Protein AF-A0A942J9M0-F1 (afdb_monomer_lite)

Radius of gyration: 19.73 Å; chains: 1; bounding box: 50×50×74 Å

Structure (mmCIF, N/CA/C/O backbone):
data_AF-A0A942J9M0-F1
#
_entry.id   AF-A0A942J9M0-F1
#
loop_
_atom_site.group_PDB
_atom_site.id
_atom_site.type_symbol
_atom_site.label_atom_id
_atom_site.label_alt_id
_atom_site.label_comp_id
_atom_site.label_asym_id
_atom_site.label_entity_id
_atom_site.label_seq_id
_atom_site.pdbx_PDB_ins_code
_atom_site.Cartn_x
_atom_site.Cartn_y
_atom_site.Cartn_z
_atom_site.occupancy
_atom_site.B_iso_or_equiv
_atom_site.auth_seq_id
_atom_site.auth_comp_id
_atom_site.auth_asym_id
_atom_site.auth_atom_id
_atom_site.pdbx_PDB_model_num
ATOM 1 N N . MET A 1 1 ? -12.137 22.544 -4.713 1.00 29.42 1 MET A N 1
ATOM 2 C CA . MET A 1 1 ? -11.551 23.165 -3.508 1.00 29.42 1 MET A CA 1
ATOM 3 C C . MET A 1 1 ? -11.620 22.136 -2.385 1.00 29.42 1 MET A C 1
ATOM 5 O O . MET A 1 1 ? -12.640 22.037 -1.723 1.00 29.42 1 MET A O 1
ATOM 9 N N . LEU A 1 2 ? -10.607 21.273 -2.260 1.00 33.50 2 LEU A N 1
ATOM 10 C CA . LEU A 1 2 ? -10.516 20.324 -1.146 1.00 33.50 2 LEU A CA 1
ATOM 11 C C . LEU A 1 2 ? -9.741 21.031 -0.042 1.00 33.50 2 LEU A C 1
ATOM 13 O O . LEU A 1 2 ? -8.543 21.264 -0.169 1.00 33.50 2 LEU A O 1
ATOM 17 N N . ILE A 1 3 ? -10.466 21.453 0.987 1.00 35.03 3 ILE A N 1
ATOM 18 C CA . ILE A 1 3 ? -9.890 21.997 2.211 1.00 35.03 3 ILE A CA 1
ATOM 19 C C . ILE A 1 3 ? -8.981 20.901 2.770 1.00 35.03 3 ILE A C 1
ATOM 21 O O . ILE A 1 3 ? -9.449 19.790 3.034 1.00 35.03 3 ILE A O 1
ATOM 25 N N . ALA A 1 4 ? -7.689 21.203 2.914 1.00 39.34 4 ALA A N 1
ATOM 26 C CA . ALA A 1 4 ? -6.790 20.434 3.756 1.00 39.34 4 ALA A CA 1
ATOM 27 C C . ALA A 1 4 ? -7.359 20.522 5.174 1.00 39.34 4 ALA A C 1
ATOM 29 O O . ALA A 1 4 ? -7.104 21.472 5.906 1.00 39.34 4 ALA A O 1
ATOM 30 N N . MET A 1 5 ? -8.259 19.599 5.510 1.00 44.25 5 MET A N 1
ATOM 31 C CA . MET A 1 5 ? -8.747 19.486 6.868 1.00 44.25 5 MET A CA 1
ATOM 32 C C . MET A 1 5 ? -7.543 19.078 7.692 1.00 44.25 5 MET A C 1
ATOM 34 O O . MET A 1 5 ? -6.987 17.997 7.489 1.00 44.25 5 MET A O 1
ATOM 38 N N . ASP A 1 6 ? -7.136 19.983 8.570 1.00 47.12 6 ASP A N 1
ATOM 39 C CA . ASP A 1 6 ?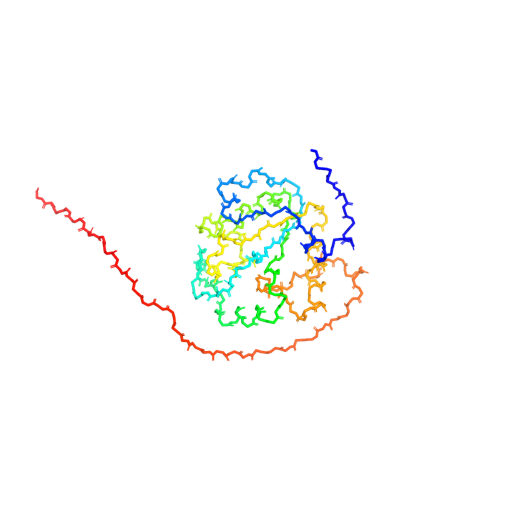 -6.159 19.763 9.619 1.00 47.12 6 ASP A CA 1
ATOM 40 C C . ASP A 1 6 ? -6.762 18.723 10.576 1.00 47.12 6 ASP A C 1
ATOM 42 O O . ASP A 1 6 ? -7.380 19.037 11.591 1.00 47.12 6 ASP A O 1
ATOM 46 N N . ARG A 1 7 ? -6.772 17.456 10.144 1.00 54.91 7 ARG A N 1
ATOM 47 C CA . ARG A 1 7 ? -7.342 16.363 10.925 1.00 54.91 7 ARG A CA 1
ATOM 48 C C . ARG A 1 7 ? -6.372 16.088 12.055 1.00 54.91 7 ARG A C 1
ATOM 50 O O . ARG A 1 7 ? -5.223 15.719 11.806 1.00 54.91 7 ARG A O 1
ATOM 57 N N . ASP A 1 8 ? -6.870 16.238 13.274 1.00 58.66 8 ASP A N 1
ATOM 58 C CA . ASP A 1 8 ? -6.203 15.780 14.484 1.00 58.66 8 ASP A CA 1
ATOM 59 C C . ASP A 1 8 ? -5.691 14.334 14.276 1.00 58.66 8 ASP A C 1
ATOM 61 O O . ASP A 1 8 ? -6.467 13.467 13.847 1.00 58.66 8 ASP A O 1
ATOM 65 N N . PRO A 1 9 ? -4.399 14.051 14.540 1.00 58.03 9 PRO A N 1
ATOM 66 C CA . PRO A 1 9 ? -3.816 12.714 14.430 1.00 58.03 9 PRO A CA 1
ATOM 67 C C . PRO A 1 9 ? -4.599 11.609 15.146 1.00 58.03 9 PRO A C 1
ATOM 69 O O . PRO A 1 9 ? -4.501 10.446 14.748 1.00 58.03 9 PRO A O 1
ATOM 72 N N . GLY A 1 10 ? -5.352 11.957 16.196 1.00 58.59 10 GLY A N 1
ATOM 73 C CA . GLY A 1 10 ? -6.207 11.033 16.942 1.00 58.59 10 GLY A CA 1
ATOM 74 C C . GLY A 1 10 ? -7.527 10.668 16.249 1.00 58.59 10 GLY A C 1
ATOM 75 O O . GLY A 1 10 ? -8.188 9.727 16.677 1.00 58.59 10 GLY A O 1
ATOM 76 N N . GLN A 1 11 ? -7.924 11.373 15.183 1.00 70.00 11 GLN A N 1
ATOM 77 C CA . GLN A 1 11 ? -9.229 11.187 14.529 1.00 70.00 11 GLN A CA 1
ATOM 78 C C . GLN A 1 11 ? -9.192 10.314 13.269 1.00 70.00 11 GLN A C 1
ATOM 80 O O . GLN A 1 11 ? -10.244 9.889 12.788 1.00 70.00 11 GLN A O 1
ATOM 85 N N . VAL A 1 12 ? -8.010 10.043 12.703 1.00 81.25 12 VAL A N 1
ATOM 86 C CA . VAL A 1 12 ? -7.884 9.155 11.539 1.00 81.25 12 VAL A CA 1
ATOM 87 C C . VAL A 1 12 ? -7.698 7.718 12.019 1.00 81.25 12 VAL A C 1
ATOM 89 O O . VAL A 1 12 ? -6.670 7.373 12.591 1.00 81.25 12 VAL A O 1
ATOM 92 N N . THR A 1 13 ? -8.696 6.887 11.742 1.00 89.88 13 THR A N 1
ATOM 93 C CA . THR A 1 13 ? -8.799 5.485 12.171 1.00 89.88 13 THR A CA 1
ATOM 94 C C . THR A 1 13 ? -8.942 4.549 10.972 1.00 89.88 13 THR A C 1
ATOM 96 O O . THR A 1 13 ? -9.199 4.993 9.844 1.00 89.88 13 THR A O 1
ATOM 99 N N . LEU A 1 14 ? -8.870 3.233 11.191 1.00 90.94 14 LEU A N 1
ATOM 100 C CA . LEU A 1 14 ? -9.151 2.255 10.131 1.00 90.94 14 LEU A CA 1
ATOM 101 C C . LEU A 1 14 ? -10.571 2.395 9.572 1.00 90.94 14 LEU A C 1
ATOM 103 O O . LEU A 1 14 ? -10.793 2.148 8.388 1.00 90.94 14 LEU A O 1
ATOM 107 N N . CYS A 1 15 ? -11.538 2.846 10.379 1.00 88.19 15 CYS A N 1
ATOM 108 C CA . CYS A 1 15 ? -12.895 3.133 9.909 1.00 88.19 15 CYS A CA 1
ATOM 109 C C . CYS A 1 15 ? -12.915 4.176 8.785 1.00 88.19 15 CYS A C 1
ATOM 111 O O . CYS A 1 15 ? -13.745 4.071 7.882 1.00 88.19 15 CYS A O 1
ATOM 113 N N . ASN A 1 16 ? -12.000 5.151 8.796 1.00 90.69 16 ASN A N 1
ATOM 114 C CA . ASN A 1 16 ? -11.875 6.113 7.701 1.00 90.69 16 ASN A CA 1
ATOM 115 C C . ASN A 1 16 ? -11.384 5.450 6.408 1.00 90.69 16 ASN A C 1
ATOM 117 O O . ASN A 1 16 ? -11.830 5.848 5.337 1.00 90.69 16 ASN A O 1
ATOM 121 N N . ILE A 1 17 ? -10.513 4.438 6.500 1.00 89.56 17 ILE A N 1
ATOM 122 C CA . ILE A 1 17 ? -10.045 3.660 5.341 1.00 89.56 17 ILE A CA 1
ATOM 123 C C . ILE A 1 17 ? -11.193 2.819 4.774 1.00 89.56 17 ILE A C 1
ATOM 125 O O . ILE A 1 17 ? -11.462 2.873 3.579 1.00 89.56 17 ILE A O 1
ATOM 129 N N . TYR A 1 18 ? -11.921 2.087 5.624 1.00 88.06 18 TYR A N 1
ATOM 130 C CA . TYR A 1 18 ? -13.029 1.233 5.175 1.00 88.06 18 TYR A CA 1
ATOM 131 C C . TYR A 1 18 ? -14.215 2.006 4.584 1.00 88.06 18 TYR A C 1
ATOM 133 O O . TYR A 1 18 ? -14.964 1.443 3.791 1.00 88.06 18 TYR A O 1
ATOM 141 N N . LYS A 1 19 ? -14.399 3.273 4.976 1.00 88.25 19 LYS A N 1
ATOM 142 C CA . LYS A 1 19 ? -15.428 4.177 4.435 1.00 88.25 19 LYS A CA 1
ATOM 143 C C . LYS A 1 19 ? -14.907 5.084 3.318 1.00 88.25 19 LYS A C 1
ATOM 145 O O . LYS A 1 19 ? -15.625 5.979 2.889 1.00 88.25 19 LYS A O 1
ATOM 150 N N . HIS A 1 20 ? -13.655 4.926 2.892 1.00 89.06 20 HIS A N 1
ATOM 151 C CA . HIS A 1 20 ? -13.103 5.758 1.834 1.00 89.06 20 HIS A CA 1
ATOM 152 C C . HIS A 1 20 ? -13.817 5.476 0.506 1.00 89.06 20 HIS A C 1
ATOM 154 O O . HIS A 1 20 ? -14.108 4.326 0.181 1.00 89.06 20 HIS A O 1
ATOM 160 N N . GLU A 1 21 ? -14.097 6.530 -0.258 1.00 86.19 21 GLU A N 1
ATOM 161 C CA . GLU A 1 21 ? -14.906 6.439 -1.483 1.00 86.19 21 GLU A CA 1
ATOM 162 C C . GLU A 1 21 ? -14.080 6.667 -2.756 1.00 86.19 21 GLU A C 1
ATOM 164 O O . GLU A 1 21 ? -14.456 6.207 -3.832 1.00 86.19 21 GLU A O 1
ATOM 169 N N . GLN A 1 22 ? -12.940 7.358 -2.650 1.00 90.62 22 GLN A N 1
ATOM 170 C CA . GLN A 1 22 ? -12.143 7.779 -3.803 1.00 90.62 22 GLN A CA 1
ATOM 171 C C . GLN A 1 22 ? -10.975 6.828 -4.048 1.00 90.62 22 GLN A C 1
ATOM 173 O O . GLN A 1 22 ? -9.863 7.025 -3.570 1.00 90.62 22 GLN A O 1
ATOM 178 N N . TRP A 1 23 ? -11.232 5.796 -4.839 1.00 95.88 23 TRP A N 1
ATOM 179 C CA . TRP A 1 23 ? -10.236 4.788 -5.178 1.00 95.88 23 TRP A CA 1
ATOM 180 C C . TRP A 1 23 ? -9.706 4.981 -6.592 1.00 95.88 23 TRP A C 1
ATOM 182 O O . TRP A 1 23 ? -10.449 5.305 -7.515 1.00 95.88 23 TRP A O 1
ATOM 192 N N . SER A 1 24 ? -8.415 4.735 -6.785 1.00 97.62 24 SER A N 1
ATOM 193 C CA . SER A 1 24 ? -7.813 4.604 -8.114 1.00 97.62 24 SER A CA 1
ATOM 194 C C . SER A 1 24 ? -7.050 3.294 -8.200 1.00 97.62 24 SER A C 1
ATOM 196 O O . SER A 1 24 ? -6.377 2.908 -7.247 1.00 97.62 24 SER A O 1
ATOM 198 N N . THR A 1 25 ? -7.125 2.606 -9.336 1.00 98.12 25 THR A N 1
ATOM 199 C CA . THR A 1 25 ? -6.264 1.443 -9.560 1.00 98.12 25 THR A CA 1
ATOM 200 C C . THR A 1 25 ? -4.810 1.884 -9.720 1.00 98.12 25 THR A C 1
ATOM 202 O O . THR A 1 25 ? -4.531 3.007 -10.156 1.00 98.12 25 THR A O 1
ATOM 205 N N . VAL A 1 26 ? -3.867 0.991 -9.414 1.00 97.50 26 VAL A N 1
ATOM 206 C CA . VAL A 1 26 ? -2.433 1.230 -9.664 1.00 97.50 26 VAL A CA 1
ATOM 207 C C . VAL A 1 26 ? -2.193 1.611 -11.131 1.00 97.50 26 VAL A C 1
ATOM 209 O O . VAL A 1 26 ? -1.501 2.594 -11.395 1.00 97.50 26 VAL A O 1
ATOM 212 N N . VAL A 1 27 ? -2.815 0.901 -12.081 1.00 97.62 27 VAL A N 1
ATOM 213 C CA . VAL A 1 27 ? -2.695 1.208 -13.518 1.00 97.62 27 VAL A CA 1
ATOM 214 C C . VAL A 1 27 ? -3.258 2.587 -13.887 1.00 97.62 27 VAL A C 1
ATOM 216 O O . VAL A 1 27 ? -2.639 3.306 -14.669 1.00 97.62 27 VAL A O 1
ATOM 219 N N . ALA A 1 28 ? -4.383 3.012 -13.299 1.00 98.06 28 ALA A N 1
ATOM 220 C CA . ALA A 1 28 ? -4.941 4.341 -13.559 1.00 98.06 28 ALA A CA 1
ATOM 221 C C . ALA A 1 28 ? -4.024 5.458 -13.033 1.00 98.06 28 ALA A C 1
ATOM 223 O O . ALA A 1 28 ? -3.803 6.464 -13.714 1.00 98.06 28 ALA A O 1
ATOM 224 N N . LEU A 1 29 ? -3.444 5.276 -11.842 1.00 97.81 29 LEU A N 1
ATOM 225 C CA . LEU A 1 29 ? -2.480 6.223 -11.279 1.00 97.81 29 LEU A CA 1
ATOM 226 C C . LEU A 1 29 ? -1.180 6.279 -12.083 1.00 97.81 29 LEU A C 1
ATOM 228 O O . LEU A 1 29 ? -0.638 7.369 -12.261 1.00 97.81 29 LEU A O 1
ATOM 232 N N . TYR A 1 30 ? -0.700 5.140 -12.585 1.00 96.81 30 TYR A N 1
ATOM 233 C CA . TYR A 1 30 ? 0.473 5.083 -13.453 1.00 96.81 30 TYR A CA 1
ATOM 234 C C . TYR A 1 30 ? 0.225 5.829 -14.774 1.00 96.81 30 TYR A C 1
ATOM 236 O O . TYR A 1 30 ? 0.950 6.770 -15.085 1.00 96.81 30 TYR A O 1
ATOM 244 N N . ASN A 1 31 ? -0.860 5.508 -15.489 1.00 97.56 31 ASN A N 1
ATOM 245 C CA . ASN A 1 31 ? -1.186 6.127 -16.782 1.00 97.56 31 ASN A CA 1
ATOM 246 C C . ASN A 1 31 ? -1.422 7.643 -16.687 1.00 97.56 31 ASN A C 1
ATOM 248 O O . ASN A 1 31 ? -1.132 8.381 -17.625 1.00 97.56 31 ASN A O 1
ATOM 252 N N . SER A 1 32 ? -1.947 8.118 -15.556 1.00 97.44 32 SER A N 1
ATOM 253 C CA . SER A 1 32 ? -2.186 9.546 -15.314 1.00 97.44 32 SER A CA 1
ATOM 254 C C . SER A 1 32 ? -0.981 10.282 -14.722 1.00 97.44 32 SER A C 1
ATOM 256 O O . SER A 1 32 ? -1.101 11.463 -14.400 1.00 97.44 32 SER A O 1
ATOM 258 N N . ASN A 1 33 ? 0.163 9.614 -14.517 1.00 95.75 33 ASN A N 1
ATOM 259 C CA . ASN A 1 33 ? 1.310 10.156 -13.779 1.00 95.75 33 ASN A CA 1
ATOM 260 C C . ASN A 1 33 ? 0.917 10.758 -12.414 1.00 95.75 33 ASN A C 1
ATOM 262 O O . ASN A 1 33 ? 1.473 11.765 -11.972 1.00 95.75 33 ASN A O 1
ATOM 266 N N . CYS A 1 34 ? -0.074 10.158 -11.750 1.00 96.56 34 CYS A N 1
ATOM 267 C CA . CYS A 1 34 ? -0.650 10.643 -10.498 1.00 96.56 34 CYS A CA 1
ATOM 268 C C . CYS A 1 34 ? -1.127 12.113 -10.549 1.00 96.56 34 CYS A C 1
ATOM 270 O O . CYS A 1 34 ? -1.131 12.783 -9.516 1.00 96.56 34 CYS A O 1
ATOM 272 N N . ALA A 1 35 ? -1.534 12.635 -11.714 1.00 96.31 35 ALA A N 1
ATOM 273 C CA . ALA A 1 35 ? -1.848 14.058 -11.899 1.00 96.31 35 ALA A CA 1
ATOM 274 C C . ALA A 1 35 ? -2.920 14.593 -10.928 1.00 96.31 35 ALA A C 1
ATOM 276 O O . ALA A 1 35 ? -2.820 15.726 -10.457 1.00 96.31 35 ALA A O 1
ATOM 277 N N . HIS A 1 36 ? -3.911 13.765 -10.586 1.00 94.19 36 HIS A N 1
ATOM 278 C CA . HIS A 1 36 ? -5.000 14.124 -9.669 1.00 94.19 36 HIS A CA 1
ATOM 279 C C . HIS A 1 36 ? -4.658 13.928 -8.186 1.00 94.19 36 HIS A C 1
ATOM 281 O O . HIS A 1 36 ? -5.386 14.410 -7.321 1.00 94.19 36 HIS A O 1
ATOM 287 N N . VAL A 1 37 ? -3.545 13.254 -7.879 1.00 96.50 37 VAL A N 1
ATOM 288 C CA . VAL A 1 37 ? -3.075 13.108 -6.500 1.00 96.50 37 VAL A CA 1
ATOM 289 C C . VAL A 1 37 ? -2.566 14.468 -6.027 1.00 96.50 37 VAL A C 1
ATOM 291 O O . VAL A 1 37 ? -1.824 15.137 -6.763 1.00 96.50 37 VAL A O 1
ATOM 294 N N . PRO A 1 38 ? -2.933 14.908 -4.818 1.00 95.31 38 PRO A N 1
ATOM 295 C CA . PRO A 1 38 ? -2.558 16.227 -4.366 1.00 95.31 38 PRO A CA 1
ATOM 296 C C . PRO A 1 38 ? -1.111 16.259 -3.841 1.00 95.31 38 PRO A C 1
ATOM 298 O O . PRO A 1 38 ? -0.434 15.231 -3.719 1.00 95.31 38 PRO A O 1
ATOM 301 N N . VAL A 1 39 ? -0.599 17.463 -3.588 1.00 95.81 39 VAL A N 1
ATOM 302 C CA . VAL A 1 39 ? 0.808 17.701 -3.210 1.00 95.81 39 VAL A CA 1
ATOM 303 C C . VAL A 1 39 ? 0.974 17.982 -1.714 1.00 95.81 39 VAL A C 1
ATOM 305 O O . VAL A 1 39 ? 2.026 18.445 -1.277 1.00 95.81 39 VAL A O 1
ATOM 308 N N . GLU A 1 40 ? -0.026 17.689 -0.888 1.00 94.81 40 GLU A N 1
ATOM 309 C CA . GLU A 1 40 ? 0.129 17.760 0.566 1.00 94.81 40 GLU A CA 1
ATOM 310 C C . GLU A 1 40 ? 0.843 16.519 1.118 1.00 94.81 40 GLU A C 1
ATOM 312 O O . GLU A 1 40 ? 1.079 15.518 0.425 1.00 94.81 40 GLU A O 1
ATOM 317 N N . LYS A 1 41 ? 1.206 16.593 2.398 1.00 95.81 41 LYS A N 1
ATOM 318 C CA . LYS A 1 41 ? 1.534 15.401 3.176 1.00 95.81 41 LYS A CA 1
ATOM 319 C C . LYS A 1 41 ? 0.275 14.571 3.397 1.00 95.81 41 LYS A C 1
ATOM 321 O O . LYS A 1 41 ? -0.847 15.074 3.331 1.00 95.81 41 LYS A O 1
ATOM 326 N N . GLY A 1 42 ? 0.459 13.293 3.684 1.00 95.12 42 GLY A N 1
ATOM 327 C CA . GLY A 1 42 ? -0.673 12.437 3.991 1.00 95.12 42 GLY A CA 1
ATOM 328 C C . GLY A 1 42 ? -0.314 10.982 4.184 1.00 95.12 42 GLY A C 1
ATOM 329 O O . GLY A 1 42 ? 0.850 10.580 4.113 1.00 95.12 42 GLY A O 1
ATOM 330 N N . VAL A 1 43 ? -1.349 10.188 4.406 1.00 96.00 43 VAL A N 1
ATOM 331 C CA . VAL A 1 43 ? -1.274 8.730 4.406 1.00 96.00 43 VAL A CA 1
ATOM 332 C C . VAL A 1 43 ? -1.949 8.181 3.163 1.00 96.00 43 VAL A C 1
ATOM 334 O O . VAL A 1 43 ? -2.866 8.786 2.612 1.00 96.00 43 VAL A O 1
ATOM 337 N N . TYR A 1 44 ? -1.484 7.028 2.715 1.00 96.75 44 TYR A N 1
ATOM 338 C CA . TYR A 1 44 ? -2.084 6.286 1.620 1.00 96.75 44 TYR A CA 1
ATOM 339 C C . TYR A 1 44 ? -2.154 4.816 1.985 1.00 96.75 44 TYR A C 1
ATOM 341 O O . TYR A 1 44 ? -1.403 4.326 2.831 1.00 96.75 44 TYR A O 1
ATOM 349 N N . PHE A 1 45 ? -3.065 4.110 1.342 1.00 97.44 45 PHE A N 1
ATOM 350 C CA . PHE A 1 45 ? -3.325 2.712 1.627 1.00 97.44 45 PHE A CA 1
ATOM 351 C C . PHE A 1 45 ? -3.644 1.971 0.340 1.00 97.44 45 PHE A C 1
ATOM 353 O O . PHE A 1 45 ? -4.209 2.536 -0.597 1.00 97.44 45 PHE A O 1
ATOM 360 N N . VAL A 1 46 ? -3.246 0.704 0.309 1.00 98.19 46 VAL A N 1
ATOM 361 C CA . VAL A 1 46 ? -3.500 -0.213 -0.800 1.00 98.19 46 VAL A CA 1
ATOM 362 C C . VAL A 1 46 ? -4.452 -1.285 -0.308 1.00 98.19 46 VAL A C 1
ATOM 364 O O . VAL A 1 46 ? -4.191 -1.903 0.728 1.00 98.19 46 VAL A O 1
ATOM 367 N N . VAL A 1 47 ? -5.548 -1.496 -1.030 1.00 98.25 47 VAL A N 1
ATOM 368 C CA . VAL A 1 47 ? -6.596 -2.447 -0.650 1.00 98.25 47 VAL A CA 1
ATOM 369 C C . VAL A 1 47 ? -6.942 -3.399 -1.788 1.00 98.25 47 VAL A C 1
ATOM 371 O O . VAL A 1 47 ? -6.697 -3.121 -2.967 1.00 98.25 47 VAL A O 1
ATOM 374 N N . VAL A 1 48 ? -7.526 -4.531 -1.408 1.00 97.81 48 VAL A N 1
ATOM 375 C CA . VAL A 1 48 ? -8.056 -5.537 -2.328 1.00 97.81 48 VAL A CA 1
ATOM 376 C C . VAL A 1 48 ? -9.357 -5.014 -2.963 1.00 97.81 48 VAL A C 1
ATOM 378 O O . VAL A 1 48 ? -10.274 -4.644 -2.223 1.00 97.81 48 VAL A O 1
ATOM 381 N N . PRO A 1 49 ? -9.467 -4.957 -4.306 1.00 96.50 49 PRO A N 1
ATOM 382 C CA . PRO A 1 49 ? -10.731 -4.672 -4.980 1.00 96.50 49 PRO A CA 1
ATOM 383 C C . PRO A 1 49 ? -11.806 -5.712 -4.642 1.00 96.50 49 PRO A C 1
ATOM 385 O O . PRO A 1 49 ? -11.505 -6.849 -4.278 1.00 96.50 49 PRO A O 1
ATOM 388 N N . LYS A 1 50 ? -13.081 -5.353 -4.813 1.00 92.94 50 LYS A N 1
ATOM 389 C CA . LYS A 1 50 ? -14.167 -6.332 -4.699 1.00 92.94 50 LYS A CA 1
ATOM 390 C C . LYS A 1 50 ? -13.962 -7.457 -5.728 1.00 92.94 50 LYS A C 1
ATOM 392 O O . LYS A 1 50 ? -13.578 -7.178 -6.859 1.00 92.94 50 LYS A O 1
ATOM 397 N N . ASP A 1 51 ? -14.209 -8.700 -5.316 1.00 91.38 51 ASP A N 1
ATOM 398 C CA . ASP A 1 51 ? -14.106 -9.909 -6.150 1.00 91.38 51 ASP A CA 1
ATOM 399 C C . ASP A 1 51 ? -12.690 -10.191 -6.707 1.00 91.38 51 ASP A C 1
ATOM 401 O O . ASP A 1 51 ? -12.518 -11.004 -7.612 1.00 91.38 51 ASP A O 1
ATOM 405 N N . PHE A 1 52 ? -11.656 -9.554 -6.145 1.00 95.69 52 PHE A N 1
ATOM 406 C CA . PHE A 1 52 ? -10.260 -9.805 -6.497 1.00 95.69 52 PHE A CA 1
ATOM 407 C C . PHE A 1 52 ? -9.663 -10.922 -5.632 1.00 95.69 52 PHE A C 1
ATOM 409 O O . PHE A 1 52 ? -9.623 -10.823 -4.403 1.00 95.69 52 PHE A O 1
ATOM 416 N N . GLU A 1 53 ? -9.138 -11.966 -6.272 1.00 95.69 53 GLU A N 1
ATOM 417 C CA . GLU A 1 53 ? -8.437 -13.049 -5.586 1.00 95.69 53 GLU A CA 1
ATOM 418 C C . GLU A 1 53 ? -6.949 -12.713 -5.408 1.00 95.69 53 GLU A C 1
ATOM 420 O O . GLU A 1 53 ? -6.201 -12.555 -6.375 1.00 95.69 53 GLU A O 1
ATOM 425 N N . VAL A 1 54 ? -6.499 -12.617 -4.155 1.00 97.75 54 VAL A N 1
ATOM 426 C CA . VAL A 1 54 ? -5.086 -12.372 -3.842 1.00 97.75 54 VAL A CA 1
ATOM 427 C C . VAL A 1 54 ? -4.311 -13.685 -3.891 1.00 97.75 54 VAL A C 1
ATOM 429 O O . VAL A 1 54 ? -4.466 -14.546 -3.026 1.00 97.75 54 VAL A O 1
ATOM 432 N N . GLN A 1 55 ? -3.418 -13.794 -4.872 1.00 97.12 55 GLN A N 1
ATOM 433 C CA . GLN A 1 55 ? -2.461 -14.890 -5.010 1.00 97.12 55 GLN A CA 1
ATOM 434 C C . GLN A 1 55 ? -1.038 -14.328 -5.033 1.00 97.12 55 GLN A C 1
ATOM 436 O O . GLN A 1 55 ? -0.771 -13.353 -5.736 1.00 97.12 55 GLN A O 1
ATOM 441 N N . PHE A 1 56 ? -0.127 -14.938 -4.272 1.00 97.00 56 PHE A N 1
ATOM 442 C CA . PHE A 1 56 ? 1.274 -14.520 -4.212 1.00 97.00 56 PHE A CA 1
ATOM 443 C C . PHE A 1 56 ? 2.152 -15.359 -5.141 1.00 97.00 56 PHE A C 1
ATOM 445 O O . PHE A 1 56 ? 1.994 -16.572 -5.251 1.00 97.00 56 PHE A O 1
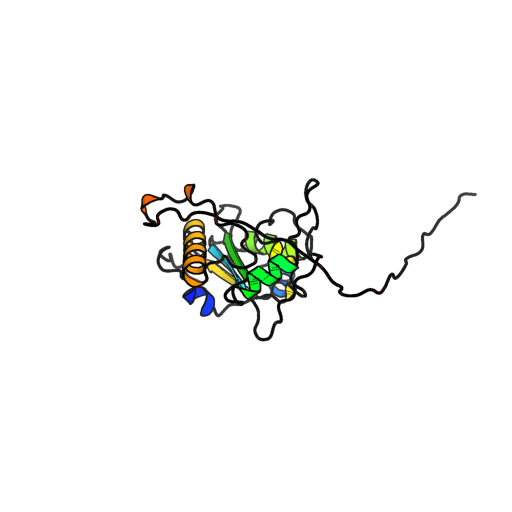ATOM 452 N N . SER A 1 57 ? 3.108 -14.697 -5.783 1.00 94.88 57 SER A N 1
ATOM 453 C CA . SER A 1 57 ? 4.060 -15.263 -6.729 1.00 94.88 57 SER A CA 1
ATOM 454 C C . SER A 1 57 ? 5.478 -15.247 -6.158 1.00 94.88 57 SER A C 1
ATOM 456 O O . SER A 1 57 ? 5.871 -14.348 -5.409 1.00 94.88 57 SER A O 1
ATOM 458 N N . ALA A 1 58 ? 6.285 -16.223 -6.580 1.00 92.00 58 ALA A N 1
ATOM 459 C CA . ALA A 1 58 ? 7.733 -16.230 -6.366 1.00 92.00 58 ALA A CA 1
ATOM 460 C C . ALA A 1 58 ? 8.472 -15.198 -7.242 1.00 92.00 58 ALA A C 1
ATOM 462 O O . ALA A 1 58 ? 9.689 -15.089 -7.165 1.00 92.00 58 ALA A O 1
ATOM 463 N N . LYS A 1 59 ? 7.746 -14.462 -8.092 1.00 90.38 59 LYS A N 1
ATOM 464 C CA . LYS A 1 59 ? 8.246 -13.351 -8.907 1.00 90.38 59 LYS A CA 1
ATOM 465 C C . LYS A 1 59 ? 7.596 -12.048 -8.471 1.00 90.38 59 LYS A C 1
ATOM 467 O O . LYS A 1 59 ? 6.528 -12.052 -7.861 1.00 90.38 59 LYS A O 1
ATOM 472 N N . THR A 1 60 ? 8.212 -10.936 -8.844 1.00 89.75 60 THR A N 1
ATOM 473 C CA . THR A 1 60 ? 7.666 -9.595 -8.628 1.00 89.75 60 THR A CA 1
ATOM 474 C C . THR A 1 60 ? 7.494 -8.869 -9.959 1.00 89.75 60 THR A C 1
ATOM 476 O O . THR A 1 60 ? 8.254 -9.099 -10.895 1.00 89.75 60 THR A O 1
ATOM 479 N N . ALA A 1 61 ? 6.487 -8.000 -10.056 1.00 82.94 61 ALA A N 1
ATOM 480 C CA . ALA A 1 61 ? 6.358 -7.064 -11.178 1.00 82.94 61 ALA A CA 1
ATOM 481 C C . ALA A 1 61 ? 7.392 -5.918 -11.117 1.00 82.94 61 ALA A C 1
ATOM 483 O O . ALA A 1 61 ? 7.593 -5.199 -12.092 1.00 82.94 61 ALA A O 1
ATOM 484 N N . ALA A 1 62 ? 8.039 -5.746 -9.962 1.00 84.50 62 ALA A N 1
ATOM 485 C CA . ALA A 1 62 ? 9.046 -4.727 -9.714 1.00 8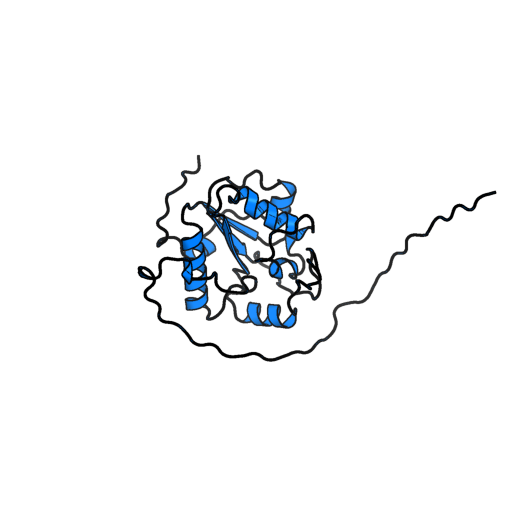4.50 62 ALA A CA 1
ATOM 486 C C . ALA A 1 62 ? 10.483 -5.261 -9.880 1.00 84.50 62 ALA A C 1
ATOM 488 O O . ALA A 1 62 ? 10.709 -6.324 -10.449 1.00 84.50 62 ALA A O 1
ATOM 489 N N . ILE A 1 63 ? 11.472 -4.532 -9.352 1.00 82.56 63 ILE A N 1
ATOM 490 C CA . ILE A 1 63 ? 12.864 -4.998 -9.300 1.00 82.56 63 ILE A CA 1
ATOM 491 C C . ILE A 1 63 ? 13.024 -6.196 -8.346 1.00 82.56 63 ILE A C 1
ATOM 493 O O . ILE A 1 63 ? 12.483 -6.196 -7.235 1.00 82.56 63 ILE A O 1
ATOM 497 N N . GLU A 1 64 ? 13.778 -7.209 -8.778 1.00 83.88 64 GLU A N 1
ATOM 498 C CA . GLU A 1 64 ? 14.026 -8.436 -8.001 1.00 83.88 64 GLU A CA 1
ATOM 499 C C . GLU A 1 64 ? 15.195 -8.290 -7.016 1.00 83.88 64 GLU A C 1
ATOM 501 O O . GLU A 1 64 ? 15.182 -8.877 -5.933 1.00 83.88 64 GLU A O 1
ATOM 506 N N . GLU A 1 65 ? 16.184 -7.470 -7.365 1.00 82.06 65 GLU A N 1
ATOM 507 C CA . GLU A 1 65 ? 17.421 -7.297 -6.611 1.00 82.06 65 GLU A CA 1
ATOM 508 C C . GLU A 1 65 ? 17.800 -5.815 -6.527 1.00 82.06 65 GLU A C 1
ATOM 510 O O . GLU A 1 65 ? 17.569 -5.037 -7.457 1.00 82.06 65 GLU A O 1
ATOM 515 N N . HIS A 1 66 ? 18.408 -5.420 -5.411 1.00 78.00 66 HIS A N 1
ATOM 516 C CA . HIS A 1 66 ? 19.073 -4.131 -5.285 1.00 78.00 66 HIS A CA 1
ATOM 517 C C . HIS A 1 66 ? 20.358 -4.283 -4.471 1.00 78.00 66 HIS A C 1
ATOM 519 O O . HIS A 1 66 ? 20.325 -4.753 -3.335 1.00 78.00 66 HIS A O 1
ATOM 525 N N . GLY A 1 67 ? 21.490 -3.883 -5.058 1.00 77.00 67 GLY A N 1
ATOM 526 C CA . GLY A 1 67 ? 22.790 -3.899 -4.386 1.00 77.00 67 GLY A CA 1
ATOM 527 C C . GLY A 1 67 ? 23.256 -5.288 -3.936 1.00 77.00 67 GLY A C 1
ATOM 528 O O . GLY A 1 67 ? 23.803 -5.394 -2.845 1.00 77.00 67 GLY A O 1
ATOM 529 N N . GLY A 1 68 ? 23.017 -6.350 -4.717 1.00 77.19 68 GLY A N 1
ATOM 530 C CA . GLY A 1 68 ? 23.421 -7.715 -4.350 1.00 77.19 68 GLY A CA 1
ATOM 531 C C . GLY A 1 68 ? 22.406 -8.472 -3.489 1.00 77.19 68 GLY A C 1
ATOM 532 O O . GLY A 1 68 ? 22.645 -9.625 -3.134 1.00 77.19 68 GLY A O 1
ATOM 533 N N . HIS A 1 69 ? 21.286 -7.843 -3.115 1.00 77.25 69 HIS A N 1
ATOM 534 C CA . HIS A 1 69 ? 20.299 -8.423 -2.208 1.00 77.25 69 HIS A CA 1
ATOM 535 C C . HIS A 1 69 ? 18.959 -8.671 -2.898 1.00 77.25 69 HIS A C 1
ATOM 537 O O . HIS A 1 69 ? 18.338 -7.740 -3.419 1.00 77.25 69 HIS A O 1
ATOM 543 N N . LEU A 1 70 ? 18.485 -9.920 -2.829 1.00 83.75 70 LEU A N 1
ATOM 544 C CA . LEU A 1 70 ? 17.135 -10.287 -3.250 1.00 83.75 70 LEU A CA 1
ATOM 545 C C . LEU A 1 70 ? 16.098 -9.557 -2.397 1.00 83.75 70 LEU A C 1
ATOM 547 O O . LEU A 1 70 ? 16.156 -9.543 -1.166 1.00 83.75 70 LEU A O 1
ATOM 551 N N . LEU A 1 71 ? 15.124 -8.964 -3.075 1.00 85.06 71 LEU A N 1
ATOM 552 C CA . LEU A 1 71 ? 14.085 -8.150 -2.461 1.00 85.06 71 LEU A CA 1
ATOM 553 C C . LEU A 1 71 ? 12.774 -8.916 -2.247 1.00 85.06 71 LEU A C 1
ATOM 555 O O . LEU A 1 71 ? 11.858 -8.381 -1.626 1.00 85.06 71 LEU A O 1
ATOM 559 N N . LEU A 1 72 ? 12.660 -10.149 -2.729 1.00 91.12 72 LEU A N 1
ATOM 560 C CA . LEU A 1 72 ? 11.430 -10.927 -2.636 1.00 91.12 72 LEU A CA 1
ATOM 561 C C . LEU A 1 72 ? 11.271 -11.575 -1.258 1.00 91.12 72 LEU A C 1
ATOM 563 O O . LEU A 1 72 ? 12.236 -11.975 -0.609 1.00 91.12 72 LEU A O 1
ATOM 567 N N . TYR A 1 73 ? 10.021 -11.706 -0.836 1.00 92.81 73 TYR A N 1
ATOM 568 C CA . TYR A 1 73 ? 9.622 -12.537 0.290 1.00 92.81 73 TYR A CA 1
ATOM 569 C C . TYR A 1 73 ? 9.196 -13.929 -0.193 1.00 92.81 73 TYR A C 1
ATOM 571 O O . TYR A 1 73 ? 8.698 -14.055 -1.316 1.00 92.81 73 TYR A O 1
ATOM 579 N N . PRO A 1 74 ? 9.314 -14.976 0.642 1.00 94.12 74 PRO A N 1
ATOM 580 C CA . PRO A 1 74 ? 8.720 -16.274 0.337 1.00 94.12 74 PRO A CA 1
ATOM 581 C C . PRO A 1 74 ? 7.204 -16.148 0.117 1.00 94.12 74 PRO A C 1
ATOM 583 O O . PRO A 1 74 ? 6.498 -15.574 0.950 1.00 94.12 74 PRO A O 1
ATOM 586 N N . ALA A 1 75 ? 6.697 -16.676 -1.001 1.00 95.31 75 ALA A N 1
ATOM 587 C CA . ALA A 1 75 ? 5.284 -16.550 -1.370 1.00 95.31 75 ALA A CA 1
ATOM 588 C C . ALA A 1 75 ? 4.350 -17.234 -0.355 1.00 95.31 75 ALA A C 1
ATOM 590 O O . ALA A 1 75 ? 3.292 -16.696 -0.034 1.00 95.31 75 ALA A O 1
ATOM 591 N N . GLU A 1 76 ? 4.772 -18.373 0.201 1.00 96.12 76 GLU A N 1
ATOM 592 C CA . GLU A 1 76 ? 4.062 -19.089 1.270 1.00 96.12 76 GLU A CA 1
ATOM 593 C C . GLU A 1 76 ? 3.885 -18.227 2.531 1.00 96.12 76 GLU A C 1
ATOM 595 O O . GLU A 1 76 ? 2.808 -18.201 3.123 1.00 96.12 76 GLU A O 1
ATOM 600 N N . GLU A 1 77 ? 4.905 -17.451 2.908 1.00 96.06 77 GLU A N 1
ATOM 601 C CA . GLU A 1 77 ? 4.858 -16.601 4.096 1.00 96.06 77 GLU A CA 1
ATOM 602 C C . GLU A 1 77 ? 3.953 -15.392 3.853 1.00 96.06 77 GLU A C 1
ATOM 604 O O . GLU A 1 77 ? 3.170 -15.016 4.726 1.00 96.06 77 GLU A O 1
ATOM 609 N N . LEU A 1 78 ? 3.996 -14.812 2.649 1.00 97.00 78 LEU A N 1
ATOM 610 C CA . LEU A 1 78 ? 3.047 -13.772 2.253 1.00 97.00 78 LEU A CA 1
ATOM 611 C C . LEU A 1 78 ? 1.603 -14.287 2.293 1.00 97.00 78 LEU A C 1
ATOM 613 O O . LEU A 1 78 ? 0.739 -13.633 2.880 1.00 97.00 78 LEU A O 1
ATOM 617 N N . ALA A 1 79 ? 1.352 -15.478 1.745 1.00 97.50 79 ALA A N 1
ATOM 618 C CA . ALA A 1 79 ? 0.042 -16.116 1.787 1.00 97.50 79 ALA A CA 1
ATOM 619 C C . ALA A 1 79 ? -0.412 -16.368 3.232 1.00 97.50 79 ALA A C 1
ATOM 621 O O . ALA A 1 79 ? -1.517 -15.972 3.598 1.00 97.50 79 ALA A O 1
ATOM 622 N N . ARG A 1 80 ? 0.449 -16.937 4.084 1.00 97.44 80 ARG A N 1
ATOM 623 C CA . ARG A 1 80 ? 0.156 -17.189 5.502 1.00 97.44 80 ARG A CA 1
ATOM 624 C C . ARG A 1 80 ? -0.204 -15.902 6.248 1.00 97.44 80 ARG A C 1
ATOM 626 O O . ARG A 1 80 ? -1.207 -15.864 6.958 1.00 97.44 80 ARG A O 1
ATOM 633 N N . ARG A 1 81 ? 0.581 -14.834 6.066 1.00 96.81 81 ARG A N 1
ATOM 634 C CA . ARG A 1 81 ? 0.319 -13.526 6.686 1.00 96.81 81 ARG A CA 1
ATOM 635 C C . ARG A 1 81 ? -0.979 -12.900 6.188 1.00 96.81 81 ARG A C 1
ATOM 637 O O . ARG A 1 81 ? -1.727 -12.373 7.001 1.00 96.81 81 ARG A O 1
ATOM 644 N N . PHE A 1 82 ? -1.264 -12.981 4.888 1.00 97.88 82 PHE A N 1
ATOM 645 C CA . PHE A 1 82 ? -2.527 -12.505 4.320 1.00 97.88 82 PHE A CA 1
ATOM 646 C C . PHE A 1 82 ? -3.732 -13.281 4.863 1.00 97.88 82 PHE A C 1
ATOM 648 O O . PHE A 1 82 ? -4.748 -12.681 5.202 1.00 97.88 82 PHE A O 1
ATOM 655 N N . GLN A 1 83 ? -3.624 -14.606 5.010 1.00 97.69 83 GLN A N 1
ATOM 656 C CA . GLN A 1 83 ? -4.708 -15.418 5.570 1.00 97.69 83 GLN A CA 1
ATOM 657 C C . GLN A 1 83 ? -5.024 -15.071 7.029 1.00 97.69 83 GLN A C 1
ATOM 659 O O . GLN A 1 83 ? -6.185 -15.162 7.425 1.00 97.69 83 GLN A O 1
ATOM 664 N N . ALA A 1 84 ? -4.016 -14.652 7.798 1.00 96.75 84 ALA A N 1
ATOM 665 C CA . ALA A 1 84 ? -4.161 -14.205 9.181 1.00 96.75 84 ALA A CA 1
ATOM 666 C C . ALA A 1 84 ? -4.587 -12.728 9.327 1.00 96.75 84 ALA A C 1
ATOM 668 O O . ALA A 1 84 ? -4.810 -12.277 10.447 1.00 96.75 84 ALA A O 1
ATOM 669 N N . SER A 1 85 ? -4.666 -11.963 8.232 1.00 96.50 85 SER A N 1
ATOM 670 C CA . SER A 1 85 ? -4.999 -10.535 8.255 1.00 96.50 85 SER A CA 1
ATOM 671 C C . SER A 1 85 ? -6.490 -10.282 7.989 1.00 96.50 85 SER A C 1
ATOM 673 O O . SER A 1 85 ? -7.287 -11.206 7.827 1.00 96.50 85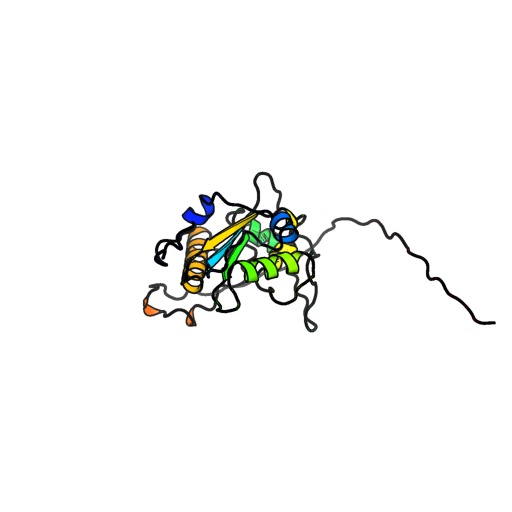 SER A O 1
ATOM 675 N N . ASP A 1 86 ? -6.889 -9.011 7.902 1.00 97.00 86 ASP A N 1
ATOM 676 C CA . ASP A 1 86 ? -8.250 -8.602 7.517 1.00 97.00 86 ASP A CA 1
ATOM 677 C C . ASP A 1 86 ? -8.630 -8.926 6.056 1.00 97.00 86 ASP A C 1
ATOM 679 O O . ASP A 1 86 ? -9.769 -8.681 5.652 1.00 97.00 86 ASP A O 1
ATOM 683 N N . LYS A 1 87 ? -7.674 -9.426 5.257 1.00 97.12 87 LYS A N 1
ATOM 684 C CA . LYS A 1 87 ? -7.791 -9.727 3.821 1.00 97.12 87 LYS A CA 1
ATOM 685 C C . LYS A 1 87 ? -8.262 -8.553 2.952 1.00 97.12 87 LYS A C 1
ATOM 687 O O . LYS A 1 87 ? -8.693 -8.766 1.821 1.00 97.12 87 LYS A O 1
ATOM 692 N N . LYS A 1 88 ? -8.188 -7.318 3.458 1.00 96.69 88 LYS A N 1
ATOM 693 C CA . LYS A 1 88 ? -8.684 -6.113 2.777 1.00 96.69 88 LYS A CA 1
ATOM 694 C C . LYS A 1 88 ? -7.592 -5.071 2.640 1.00 96.69 88 LYS A C 1
ATOM 696 O O . LYS A 1 88 ? -7.272 -4.690 1.517 1.00 96.69 88 LYS A O 1
ATOM 701 N N . ILE A 1 89 ? -7.013 -4.616 3.749 1.00 98.00 89 ILE A N 1
ATOM 702 C CA . ILE A 1 89 ? -5.930 -3.634 3.733 1.00 98.00 89 ILE A CA 1
ATOM 703 C C . ILE A 1 89 ? -4.606 -4.380 3.562 1.00 98.00 89 ILE A C 1
ATOM 705 O O . ILE A 1 89 ? -4.186 -5.158 4.416 1.00 98.00 89 ILE A O 1
ATOM 709 N N . LEU A 1 90 ? -3.930 -4.133 2.441 1.00 98.12 90 LEU A N 1
ATOM 710 C CA . LEU A 1 90 ? -2.666 -4.786 2.098 1.00 98.12 90 LEU A CA 1
ATOM 711 C C . LEU A 1 90 ? -1.458 -3.994 2.585 1.00 98.12 90 LEU A C 1
ATOM 713 O O . LEU A 1 90 ? -0.452 -4.584 2.980 1.00 98.12 90 LEU A O 1
ATOM 717 N N . TYR A 1 91 ? -1.554 -2.666 2.530 1.00 98.00 91 TYR A N 1
ATOM 718 C CA . TYR A 1 91 ? -0.467 -1.762 2.875 1.00 98.00 91 TYR A CA 1
ATOM 719 C C . TYR A 1 91 ? -1.000 -0.428 3.385 1.00 98.00 91 TYR A C 1
ATOM 721 O O . TYR A 1 91 ? -1.944 0.116 2.814 1.00 98.00 91 TYR A O 1
ATOM 729 N N . ILE A 1 92 ? -0.344 0.129 4.397 1.00 97.25 92 ILE A N 1
ATOM 730 C CA . ILE A 1 92 ? -0.516 1.510 4.852 1.00 97.25 92 ILE A CA 1
ATOM 731 C C . ILE A 1 92 ? 0.849 2.190 4.779 1.00 97.25 92 ILE A C 1
ATOM 733 O O . ILE A 1 92 ? 1.846 1.666 5.275 1.00 97.25 92 ILE A O 1
ATOM 737 N N . GLY A 1 93 ? 0.903 3.354 4.142 1.00 95.56 93 GLY A N 1
ATOM 738 C CA . GLY A 1 93 ? 2.115 4.141 3.999 1.00 95.56 93 GLY A CA 1
ATOM 739 C C . GLY A 1 93 ? 1.881 5.624 4.245 1.00 95.56 93 GLY A C 1
ATOM 740 O O . GLY A 1 93 ? 0.755 6.111 4.316 1.00 95.56 93 GLY A O 1
ATOM 741 N N . LYS A 1 94 ? 2.990 6.356 4.344 1.00 94.31 94 LYS A N 1
ATOM 742 C CA . LYS A 1 94 ? 3.007 7.800 4.588 1.00 94.31 94 LYS A CA 1
ATOM 743 C C . LYS A 1 94 ? 3.822 8.572 3.564 1.00 94.31 94 LYS A C 1
ATOM 745 O O . LYS A 1 94 ? 4.769 8.041 2.972 1.00 94.31 94 LYS A O 1
ATOM 750 N N . ALA A 1 95 ? 3.464 9.839 3.421 1.00 94.88 95 ALA A N 1
ATOM 751 C CA . ALA A 1 95 ? 4.146 10.860 2.650 1.00 94.88 95 ALA A CA 1
ATOM 752 C C . ALA A 1 95 ? 4.356 12.090 3.551 1.00 94.88 95 ALA A C 1
ATOM 754 O O . ALA A 1 95 ? 3.447 12.898 3.724 1.00 94.88 95 ALA A O 1
ATOM 755 N N . SER A 1 96 ? 5.532 12.181 4.181 1.00 90.38 96 SER A N 1
ATOM 756 C CA . SER A 1 96 ? 5.799 13.131 5.280 1.00 90.38 96 SER A CA 1
ATOM 757 C C . SER A 1 96 ? 6.915 14.139 4.997 1.00 90.38 96 SER A C 1
ATOM 759 O O . SER A 1 96 ? 7.108 15.062 5.783 1.00 90.38 96 SER A O 1
ATOM 761 N N . GLY A 1 97 ? 7.678 13.962 3.915 1.00 85.81 97 GLY A N 1
ATOM 762 C CA . GLY A 1 97 ? 8.839 14.807 3.618 1.00 85.81 97 GLY A CA 1
ATOM 763 C C . GLY A 1 97 ? 8.472 16.042 2.799 1.00 85.81 97 GLY A C 1
ATOM 764 O O . GLY A 1 97 ? 7.501 16.017 2.045 1.00 85.81 97 GLY A O 1
ATOM 765 N N . GLU A 1 98 ? 9.289 17.094 2.883 1.00 79.75 98 GLU A N 1
ATOM 766 C CA . GLU A 1 98 ? 9.141 18.304 2.054 1.00 79.75 98 GLU A CA 1
ATOM 767 C C . GLU A 1 98 ? 9.173 17.975 0.557 1.00 79.75 98 GLU A C 1
ATOM 769 O O . GLU A 1 98 ? 8.313 18.429 -0.196 1.00 79.75 98 GLU A O 1
ATOM 774 N N . ASN A 1 99 ? 10.093 17.081 0.183 1.00 80.81 99 ASN A N 1
ATOM 775 C CA . ASN A 1 99 ? 10.239 16.480 -1.143 1.00 80.81 99 ASN A CA 1
ATOM 776 C C . ASN A 1 99 ? 9.754 15.021 -1.150 1.00 80.81 99 ASN A C 1
ATOM 778 O O . ASN A 1 99 ? 10.369 14.158 -1.776 1.00 80.81 99 ASN A O 1
ATOM 782 N N . ASN A 1 100 ? 8.727 14.700 -0.357 1.00 87.00 100 ASN A N 1
ATOM 783 C CA . ASN A 1 100 ? 8.124 13.369 -0.340 1.00 87.00 100 ASN A CA 1
ATOM 784 C C . ASN A 1 100 ? 6.637 13.429 0.042 1.00 87.00 100 ASN A C 1
ATOM 786 O O . ASN A 1 100 ? 6.201 12.830 1.031 1.00 87.00 100 ASN A O 1
ATOM 790 N N . ARG A 1 101 ? 5.895 14.214 -0.744 1.00 95.25 101 ARG A N 1
ATOM 791 C CA . ARG A 1 101 ? 4.450 14.482 -0.628 1.00 95.25 101 ARG A CA 1
ATOM 792 C C . ARG A 1 101 ? 3.621 13.408 -1.337 1.00 95.25 101 ARG A C 1
ATOM 794 O O . ARG A 1 101 ? 4.184 12.585 -2.059 1.00 95.25 101 ARG A O 1
ATOM 801 N N . LEU A 1 102 ? 2.298 13.400 -1.145 1.00 96.81 102 LEU A N 1
ATOM 802 C CA . LEU A 1 102 ? 1.403 12.336 -1.630 1.00 96.81 102 LEU A CA 1
ATOM 803 C C . LEU A 1 102 ? 1.615 11.999 -3.112 1.00 96.81 102 LEU A C 1
ATOM 805 O O . LEU A 1 102 ? 1.921 10.848 -3.425 1.00 96.81 102 LEU A O 1
ATOM 809 N N . ARG A 1 103 ? 1.547 12.990 -4.014 1.00 96.88 103 ARG A N 1
ATOM 810 C CA . ARG A 1 103 ? 1.777 12.782 -5.458 1.00 96.88 103 ARG A CA 1
ATOM 811 C C . ARG A 1 103 ? 3.107 12.104 -5.752 1.00 96.88 103 ARG A C 1
ATOM 813 O O . ARG A 1 103 ? 3.157 11.136 -6.503 1.00 96.88 103 ARG A O 1
ATOM 820 N N . GLN A 1 104 ? 4.184 12.594 -5.151 1.00 95.00 104 GLN A N 1
ATOM 821 C CA . GLN A 1 104 ? 5.519 12.060 -5.388 1.00 95.00 104 GLN A CA 1
ATOM 822 C C . GLN A 1 104 ? 5.664 10.646 -4.820 1.00 95.00 104 GLN A C 1
ATOM 824 O O . GLN A 1 104 ? 6.209 9.769 -5.488 1.00 95.00 104 GLN A O 1
ATOM 829 N N . ARG A 1 105 ? 5.146 10.397 -3.612 1.00 95.38 105 ARG A N 1
ATOM 830 C CA . ARG A 1 105 ? 5.247 9.092 -2.957 1.00 95.38 105 ARG A CA 1
ATOM 831 C C . ARG A 1 105 ? 4.411 8.028 -3.663 1.00 95.38 105 ARG A C 1
ATOM 833 O O . ARG A 1 105 ? 4.885 6.903 -3.814 1.00 95.38 105 ARG A O 1
ATOM 840 N N . LEU A 1 106 ? 3.210 8.381 -4.123 1.00 95.81 106 LEU A N 1
ATOM 841 C CA . LEU A 1 106 ? 2.382 7.495 -4.939 1.00 95.81 106 LEU A CA 1
ATOM 842 C C . LEU A 1 106 ? 2.989 7.282 -6.325 1.00 95.81 106 LEU A C 1
ATOM 844 O O . LEU A 1 106 ? 3.028 6.142 -6.770 1.00 95.81 106 LEU A O 1
ATOM 848 N N . SER A 1 107 ? 3.566 8.311 -6.954 1.00 95.12 107 SER A N 1
ATOM 849 C CA . SER A 1 107 ? 4.300 8.152 -8.217 1.00 95.12 107 SER A CA 1
ATOM 850 C C . SER A 1 107 ? 5.469 7.171 -8.075 1.00 95.12 107 SER A C 1
ATOM 852 O O . SER A 1 107 ? 5.611 6.257 -8.882 1.00 95.12 107 SER A O 1
ATOM 854 N N . GLN A 1 108 ? 6.260 7.280 -7.001 1.00 93.75 108 GLN A N 1
ATOM 855 C CA . GLN A 1 108 ? 7.326 6.320 -6.692 1.00 93.75 108 GLN A CA 1
ATOM 856 C C . GLN A 1 108 ? 6.785 4.898 -6.505 1.00 93.75 108 GLN A C 1
ATOM 858 O O . GLN A 1 108 ? 7.374 3.959 -7.030 1.00 93.75 108 GLN A O 1
ATOM 863 N N . LEU A 1 109 ? 5.682 4.739 -5.765 1.00 94.62 109 LEU A N 1
ATOM 864 C CA . LEU A 1 109 ? 5.047 3.443 -5.520 1.00 94.62 109 LEU A CA 1
ATOM 865 C C . LEU A 1 109 ? 4.578 2.795 -6.831 1.00 94.62 109 LEU A C 1
ATOM 867 O O . LEU A 1 109 ? 4.925 1.648 -7.096 1.00 94.62 109 LEU A O 1
ATOM 871 N N . VAL A 1 110 ? 3.819 3.524 -7.659 1.00 94.75 110 VAL A N 1
ATOM 872 C CA . VAL A 1 110 ? 3.264 2.965 -8.899 1.00 94.75 110 VAL A CA 1
ATOM 873 C C . VAL A 1 110 ? 4.353 2.716 -9.934 1.00 94.75 110 VAL A C 1
ATOM 875 O O . VAL A 1 110 ? 4.371 1.646 -10.516 1.00 94.75 110 VAL A O 1
ATOM 878 N N . ARG A 1 111 ? 5.327 3.618 -10.110 1.00 92.62 111 ARG A N 1
ATOM 879 C CA . ARG A 1 111 ? 6.462 3.392 -11.026 1.00 92.62 111 ARG A CA 1
ATOM 880 C C . ARG A 1 111 ? 7.307 2.192 -10.603 1.00 92.62 111 ARG A C 1
ATOM 882 O O . ARG A 1 111 ? 7.778 1.448 -11.457 1.00 92.62 111 ARG A O 1
ATOM 889 N N . TYR A 1 112 ? 7.459 1.964 -9.297 1.00 90.44 112 TYR A N 1
ATOM 890 C CA . TYR A 1 112 ? 8.127 0.767 -8.784 1.00 90.44 112 TYR A CA 1
ATOM 891 C C . TYR A 1 112 ? 7.396 -0.515 -9.214 1.00 90.44 112 TYR A C 1
ATOM 893 O O . TYR A 1 112 ? 8.057 -1.481 -9.579 1.00 90.44 112 TYR A O 1
ATOM 901 N N . ALA A 1 113 ? 6.058 -0.511 -9.265 1.00 89.25 113 ALA A N 1
ATOM 902 C CA . ALA A 1 113 ? 5.264 -1.644 -9.755 1.00 89.25 113 ALA A CA 1
ATOM 903 C C . ALA A 1 113 ? 5.514 -1.997 -11.237 1.00 89.25 113 ALA A C 1
ATOM 905 O O . ALA A 1 113 ? 5.178 -3.103 -11.649 1.00 89.25 113 ALA A O 1
ATOM 906 N N . TYR A 1 114 ? 6.101 -1.077 -12.013 1.00 90.00 114 TYR A N 1
ATOM 907 C CA . TYR A 1 114 ? 6.487 -1.255 -13.420 1.00 90.00 114 TYR A CA 1
ATOM 908 C C . TYR A 1 114 ? 8.012 -1.373 -13.611 1.00 90.00 114 TYR A C 1
ATOM 910 O O . TYR A 1 114 ? 8.508 -1.301 -14.731 1.00 90.00 114 TYR A O 1
ATOM 918 N N . GLY A 1 115 ? 8.780 -1.525 -12.525 1.00 85.56 115 GLY A N 1
ATOM 919 C CA . GLY A 1 115 ? 10.241 -1.640 -12.585 1.00 85.56 115 GLY A CA 1
ATOM 920 C C . GLY A 1 115 ? 10.979 -0.327 -12.882 1.00 85.56 115 GLY A C 1
ATOM 921 O O . GLY A 1 115 ? 12.184 -0.340 -13.108 1.00 85.56 115 GLY A O 1
ATOM 922 N N . GLU A 1 116 ? 10.297 0.821 -12.838 1.00 85.75 116 GLU A N 1
ATOM 923 C CA . GLU A 1 116 ? 10.854 2.137 -13.193 1.00 85.75 116 GLU A CA 1
ATOM 924 C C . GLU A 1 116 ? 11.391 2.937 -11.990 1.00 85.75 116 GLU A C 1
ATOM 926 O O . GLU A 1 116 ? 11.520 4.165 -12.048 1.00 85.75 116 GLU A O 1
ATOM 931 N N . GLY A 1 117 ? 11.660 2.282 -10.860 1.00 75.31 117 GLY A N 1
ATOM 932 C CA . GLY A 1 117 ? 12.138 2.962 -9.659 1.00 75.31 117 GLY A CA 1
ATOM 933 C C . GLY A 1 117 ? 12.827 2.042 -8.659 1.00 75.31 117 GLY A C 1
ATOM 934 O O . GLY A 1 117 ? 12.588 0.838 -8.626 1.00 75.31 117 GLY A O 1
ATOM 935 N N . HIS A 1 118 ? 13.670 2.634 -7.809 1.00 72.88 118 HIS A N 1
ATOM 936 C CA . HIS A 1 118 ? 14.451 1.915 -6.789 1.00 72.88 118 HIS A CA 1
ATOM 937 C C . HIS A 1 118 ? 14.130 2.359 -5.347 1.00 72.88 118 HIS A C 1
ATOM 939 O O . HIS A 1 118 ? 14.583 1.750 -4.385 1.00 72.88 118 HIS A O 1
ATOM 945 N N . ASN A 1 119 ? 13.298 3.394 -5.173 1.00 67.75 119 ASN A N 1
ATOM 946 C CA . ASN A 1 119 ? 13.189 4.145 -3.911 1.00 67.75 119 ASN A CA 1
ATOM 947 C C . ASN A 1 119 ? 11.937 3.816 -3.063 1.00 67.75 119 ASN A C 1
ATOM 949 O O . ASN A 1 119 ? 11.495 4.635 -2.248 1.00 67.75 119 ASN A O 1
ATOM 953 N N . HIS A 1 120 ? 11.346 2.623 -3.223 1.00 72.62 120 HIS A N 1
ATOM 954 C CA . HIS A 1 120 ? 10.137 2.215 -2.482 1.00 72.62 120 HIS A CA 1
ATOM 955 C C . HIS A 1 120 ? 10.146 0.743 -2.034 1.00 72.62 120 HIS A C 1
ATOM 957 O O . HIS A 1 120 ? 9.249 -0.045 -2.316 1.00 72.62 120 HIS A O 1
ATOM 963 N N . LEU A 1 121 ? 11.179 0.366 -1.279 1.00 77.12 121 LEU A N 1
ATOM 964 C CA . LEU A 1 121 ? 11.351 -1.007 -0.783 1.00 77.12 121 LEU A CA 1
ATOM 965 C C . LEU A 1 121 ? 10.326 -1.421 0.292 1.00 77.12 121 LEU A C 1
ATOM 967 O O . LEU A 1 121 ? 10.144 -2.613 0.547 1.00 77.12 121 LEU A O 1
ATOM 971 N N . GLY A 1 122 ? 9.668 -0.453 0.940 1.00 80.06 122 GLY A N 1
ATOM 972 C CA . GLY A 1 122 ? 8.757 -0.699 2.063 1.00 80.06 122 GLY A CA 1
ATOM 973 C C . GLY A 1 122 ? 7.481 -1.446 1.671 1.00 80.06 122 GLY A C 1
ATOM 974 O O . GLY A 1 122 ? 7.040 -2.301 2.427 1.00 80.06 122 GLY A O 1
ATOM 975 N N . GLY A 1 123 ? 6.932 -1.171 0.482 1.00 87.88 123 GLY A N 1
ATOM 976 C CA . GLY A 1 123 ? 5.708 -1.803 -0.026 1.00 87.88 123 GLY A CA 1
ATOM 977 C C . GLY A 1 123 ? 5.946 -2.954 -1.004 1.00 87.88 123 GLY A C 1
ATOM 978 O O . GLY A 1 123 ? 5.011 -3.389 -1.665 1.00 87.88 123 GLY A O 1
ATOM 979 N N . ARG A 1 124 ? 7.184 -3.445 -1.146 1.00 91.31 124 ARG A N 1
ATOM 980 C CA . ARG A 1 124 ? 7.568 -4.347 -2.250 1.00 91.31 124 ARG A CA 1
ATOM 981 C C . ARG A 1 124 ? 6.804 -5.676 -2.312 1.00 91.31 124 ARG A C 1
ATOM 983 O O . ARG A 1 124 ? 6.652 -6.226 -3.395 1.00 91.31 124 ARG A O 1
ATOM 990 N N . ALA A 1 125 ? 6.282 -6.152 -1.180 1.00 94.44 125 ALA A N 1
ATOM 991 C CA . ALA A 1 125 ? 5.441 -7.348 -1.112 1.00 94.44 125 ALA A CA 1
ATOM 992 C C . ALA A 1 125 ? 4.138 -7.218 -1.923 1.00 94.44 125 ALA A C 1
ATOM 994 O O . ALA A 1 125 ? 3.625 -8.225 -2.404 1.00 94.44 125 ALA A O 1
ATOM 995 N N . LEU A 1 126 ? 3.628 -5.992 -2.124 1.00 96.38 126 LEU A N 1
ATOM 996 C CA . LEU A 1 126 ? 2.474 -5.732 -2.995 1.00 96.38 126 LEU A CA 1
ATOM 997 C C . LEU A 1 126 ? 2.701 -6.280 -4.405 1.00 96.38 126 LEU A C 1
ATOM 999 O O . LEU A 1 126 ? 1.781 -6.784 -5.038 1.00 96.38 126 LEU A O 1
ATOM 1003 N N . TRP A 1 127 ? 3.936 -6.199 -4.893 1.00 95.19 127 TRP A N 1
ATOM 1004 C CA . TRP A 1 127 ? 4.272 -6.499 -6.282 1.00 95.19 127 TRP A CA 1
ATOM 1005 C C . TRP A 1 127 ? 4.560 -7.975 -6.532 1.00 95.19 127 TRP A C 1
ATOM 1007 O O . TRP A 1 127 ? 4.752 -8.364 -7.680 1.00 95.19 127 TRP A O 1
ATOM 1017 N N . GLN A 1 128 ? 4.521 -8.793 -5.476 1.00 95.56 128 GLN A N 1
ATOM 1018 C CA . GLN A 1 128 ? 4.442 -10.249 -5.572 1.00 95.56 128 GLN A CA 1
ATOM 1019 C C . GLN A 1 128 ? 2.995 -10.751 -5.666 1.00 95.56 128 GLN A C 1
ATOM 1021 O O . GLN A 1 128 ? 2.787 -11.956 -5.758 1.00 95.56 128 GLN A O 1
ATOM 1026 N N . ILE A 1 129 ? 1.990 -9.869 -5.651 1.00 97.19 129 ILE A N 1
ATOM 1027 C CA . ILE A 1 129 ? 0.593 -10.248 -5.889 1.00 97.19 129 ILE A CA 1
ATOM 1028 C C . ILE A 1 129 ? 0.356 -10.369 -7.400 1.00 97.19 129 ILE A C 1
ATOM 1030 O O . ILE A 1 129 ? 0.681 -9.467 -8.178 1.00 97.19 129 ILE A O 1
ATOM 1034 N N . CYS A 1 130 ? -0.239 -11.477 -7.834 1.00 95.88 130 CYS A N 1
ATOM 1035 C CA . CYS A 1 130 ? -0.679 -11.651 -9.215 1.00 95.88 130 CYS A CA 1
ATOM 1036 C C . CYS A 1 130 ? -1.660 -10.534 -9.596 1.00 95.88 130 CYS A C 1
ATOM 1038 O O . CYS A 1 130 ? -2.601 -10.257 -8.862 1.00 95.88 130 CYS A O 1
ATOM 1040 N N . ASN A 1 131 ? -1.454 -9.888 -10.747 1.00 95.19 131 ASN A N 1
ATOM 1041 C CA . ASN A 1 131 ? -2.276 -8.759 -11.202 1.00 95.19 131 ASN A CA 1
ATOM 1042 C C . ASN A 1 131 ? -2.303 -7.552 -10.239 1.00 95.19 131 ASN A C 1
ATOM 1044 O O . ASN A 1 131 ? -3.281 -6.805 -10.216 1.00 95.19 131 ASN A O 1
ATOM 1048 N N . ALA A 1 132 ? -1.217 -7.301 -9.493 1.00 95.94 132 ALA A N 1
ATOM 1049 C CA . ALA A 1 132 ? -1.118 -6.188 -8.538 1.00 95.94 132 ALA A CA 1
ATOM 1050 C C . ALA A 1 132 ? -1.439 -4.791 -9.119 1.00 95.94 132 ALA A C 1
ATOM 1052 O O . ALA A 1 132 ? -1.786 -3.875 -8.377 1.00 95.94 132 ALA A O 1
ATOM 1053 N N . HIS A 1 133 ? -1.370 -4.612 -10.442 1.00 95.69 133 HIS A N 1
ATOM 1054 C CA . HIS A 1 133 ? -1.751 -3.369 -11.122 1.00 95.69 133 HIS A CA 1
ATOM 1055 C C . HIS A 1 133 ? -3.260 -3.041 -11.021 1.00 95.69 133 HIS A C 1
ATOM 1057 O O . HIS A 1 133 ? -3.660 -1.905 -11.285 1.00 95.69 133 HIS A O 1
ATOM 1063 N N . GLN A 1 134 ? -4.097 -4.013 -10.641 1.00 97.00 134 GLN A N 1
ATOM 1064 C CA . GLN A 1 134 ? -5.537 -3.828 -10.420 1.00 97.00 134 GLN A CA 1
ATOM 1065 C C . GLN A 1 134 ? -5.882 -3.449 -8.974 1.00 97.00 134 GLN A C 1
ATOM 1067 O O . GLN A 1 134 ? -7.027 -3.099 -8.704 1.00 97.00 134 GLN A O 1
ATOM 1072 N N . LEU A 1 135 ? -4.915 -3.493 -8.048 1.00 98.12 135 LEU A N 1
ATOM 1073 C CA . LEU A 1 135 ? -5.134 -3.095 -6.656 1.00 98.12 135 LEU A CA 1
ATOM 1074 C C . LEU A 1 135 ? -5.587 -1.637 -6.563 1.00 98.12 135 LEU A C 1
ATOM 1076 O O . LEU A 1 135 ? -5.206 -0.801 -7.388 1.00 98.12 135 LEU A O 1
ATOM 1080 N N . LEU A 1 136 ? -6.376 -1.335 -5.533 1.00 98.25 136 LEU A N 1
ATOM 1081 C CA . LEU A 1 136 ? -6.898 0.005 -5.295 1.00 98.25 136 LEU A CA 1
ATOM 1082 C C . LEU A 1 136 ? -5.990 0.773 -4.344 1.00 98.25 136 LEU A C 1
ATOM 1084 O O . LEU A 1 136 ? -5.573 0.256 -3.309 1.00 98.25 136 LEU A O 1
ATOM 1088 N N . ILE A 1 137 ? -5.732 2.029 -4.681 1.00 98.38 137 ILE A N 1
ATOM 1089 C CA . ILE A 1 137 ? -5.026 2.998 -3.854 1.00 98.38 137 ILE A CA 1
ATOM 1090 C C . ILE A 1 137 ? -6.012 4.091 -3.452 1.00 98.38 137 ILE A C 1
ATOM 1092 O O . ILE A 1 137 ? -6.708 4.650 -4.302 1.00 98.38 137 ILE A O 1
ATOM 1096 N N . GLY A 1 138 ? -6.030 4.400 -2.159 1.00 97.25 138 GLY A N 1
ATOM 1097 C CA . GLY A 1 138 ? -6.683 5.578 -1.596 1.00 97.25 138 GLY A CA 1
ATOM 1098 C C . GLY A 1 138 ? -5.704 6.380 -0.742 1.00 97.25 138 GLY A C 1
ATOM 1099 O O . GLY A 1 138 ? -4.617 5.901 -0.395 1.00 97.25 138 GLY A O 1
ATOM 1100 N N . TYR A 1 139 ? -6.062 7.622 -0.428 1.00 96.75 139 TYR A N 1
ATOM 1101 C CA . TYR A 1 139 ? -5.217 8.518 0.359 1.00 96.75 139 TYR A CA 1
ATOM 1102 C C . TYR A 1 139 ? -6.026 9.533 1.164 1.00 96.75 139 TYR A C 1
ATOM 1104 O O . TYR A 1 139 ? -7.170 9.857 0.849 1.00 96.75 139 TYR A O 1
ATOM 1112 N N . LEU A 1 140 ? -5.399 10.055 2.216 1.00 94.50 140 LEU A N 1
ATOM 1113 C CA . LEU A 1 140 ? -5.910 11.137 3.047 1.00 94.50 140 LEU A CA 1
ATOM 1114 C C . LEU A 1 140 ? -4.793 12.161 3.258 1.00 94.50 140 LEU A C 1
ATOM 1116 O O . LEU A 1 140 ? -3.732 11.813 3.781 1.00 94.50 140 LEU A O 1
ATOM 1120 N N . SER A 1 141 ? -5.038 13.416 2.875 1.00 92.81 141 SER A N 1
ATOM 1121 C CA . SER A 1 141 ? -4.134 14.524 3.193 1.00 92.81 141 SER A CA 1
ATOM 1122 C C . SER A 1 141 ? -4.158 14.795 4.700 1.00 92.81 141 SER A C 1
ATOM 1124 O O . SER A 1 141 ? -5.23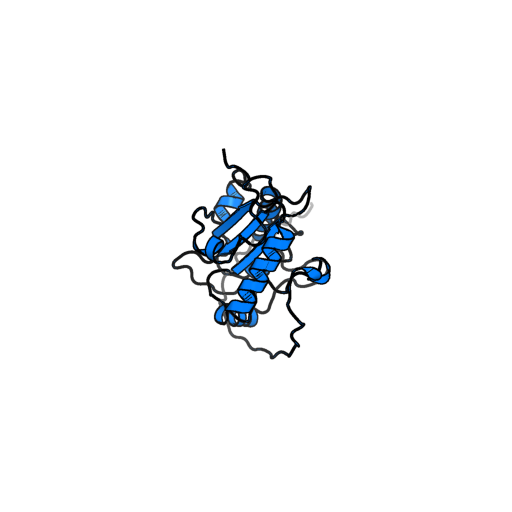0 14.912 5.298 1.00 92.81 141 SER A O 1
ATOM 1126 N N . CYS A 1 142 ? -2.978 14.864 5.313 1.00 90.06 142 CYS A N 1
ATOM 1127 C CA . CYS A 1 142 ? -2.777 15.227 6.714 1.00 90.06 142 CYS A CA 1
ATOM 1128 C C . CYS A 1 142 ? -1.313 15.627 6.957 1.00 90.06 142 CYS A C 1
ATOM 1130 O O . CYS A 1 142 ? -0.382 14.958 6.498 1.00 90.06 142 CYS A O 1
ATOM 1132 N N . GLU A 1 143 ? -1.089 16.704 7.713 1.00 89.50 143 GLU A N 1
ATOM 1133 C CA . GLU A 1 143 ? 0.271 17.190 7.987 1.00 89.50 143 GLU A CA 1
ATOM 1134 C C . GLU A 1 143 ? 1.063 16.217 8.867 1.00 89.50 143 GLU A C 1
ATOM 1136 O O . GLU A 1 143 ? 2.207 15.868 8.561 1.00 89.50 143 GLU A O 1
ATOM 1141 N N . GLN A 1 144 ? 0.416 15.670 9.896 1.00 90.31 144 GLN A N 1
ATOM 1142 C CA . GLN A 1 144 ? 0.996 14.720 10.851 1.00 90.31 144 GLN A CA 1
ATOM 1143 C C . GLN A 1 144 ? 1.006 13.270 10.333 1.00 90.31 144 GLN A C 1
ATOM 1145 O O . GLN A 1 144 ? 0.847 12.311 11.089 1.00 90.31 144 GLN A O 1
ATOM 1150 N N . SER A 1 145 ? 1.201 13.091 9.025 1.00 92.31 145 SER A N 1
ATOM 1151 C CA . SER A 1 145 ? 1.170 11.797 8.322 1.00 92.31 145 SER A CA 1
ATOM 1152 C C . SER A 1 145 ? 2.025 10.697 8.956 1.00 92.31 145 SER A C 1
ATOM 1154 O O . SER A 1 145 ? 1.646 9.528 8.922 1.00 92.31 145 SER A O 1
ATOM 1156 N N . GLN A 1 146 ? 3.162 11.051 9.561 1.00 91.31 146 GLN A N 1
ATOM 1157 C CA . GLN A 1 146 ? 4.010 10.091 10.262 1.00 91.31 146 GLN A CA 1
ATOM 1158 C C . GLN A 1 146 ? 3.361 9.539 11.532 1.00 91.31 146 GLN A C 1
ATOM 1160 O O . GLN A 1 146 ? 3.485 8.342 11.785 1.00 91.31 146 GLN A O 1
ATOM 1165 N N . GLN A 1 147 ? 2.674 10.384 12.298 1.00 89.38 147 GLN A N 1
ATOM 1166 C CA . GLN A 1 147 ? 1.959 9.952 13.491 1.00 89.38 147 GLN A CA 1
ATOM 1167 C C . GLN A 1 147 ? 0.685 9.188 13.124 1.00 89.38 147 GLN A C 1
ATOM 1169 O O . GLN A 1 147 ? 0.396 8.150 13.711 1.00 89.38 147 GLN A O 1
ATOM 1174 N N . VAL A 1 148 ? -0.042 9.666 12.110 1.00 92.44 148 VAL A N 1
ATOM 1175 C CA . VAL A 1 148 ? -1.269 9.022 11.624 1.00 92.44 148 VAL A CA 1
ATOM 1176 C C . VAL A 1 148 ? -0.993 7.608 11.106 1.00 92.44 148 VAL A C 1
ATOM 1178 O O . VAL A 1 148 ? -1.708 6.680 11.465 1.00 92.44 148 VAL A O 1
ATOM 1181 N N . GLU A 1 149 ? 0.057 7.402 10.306 1.00 94.50 149 GLU A N 1
ATOM 1182 C CA . GLU A 1 149 ? 0.416 6.060 9.821 1.00 94.50 149 GLU A CA 1
ATOM 1183 C C . GLU A 1 149 ? 0.778 5.107 10.963 1.00 94.50 149 GLU A C 1
ATOM 1185 O O . GLU A 1 149 ? 0.323 3.964 10.967 1.00 94.50 149 GLU A O 1
ATOM 1190 N N . ALA A 1 150 ? 1.527 5.579 11.960 1.00 92.69 150 ALA A N 1
ATOM 1191 C CA . ALA A 1 150 ? 1.842 4.773 13.132 1.00 92.69 150 ALA A CA 1
ATOM 1192 C C . ALA A 1 150 ? 0.583 4.391 13.927 1.00 92.69 150 ALA A C 1
ATOM 1194 O O . ALA A 1 150 ? 0.435 3.227 14.295 1.00 92.69 150 ALA A O 1
ATOM 1195 N N . ASN A 1 151 ? -0.354 5.327 14.116 1.00 92.38 151 ASN A N 1
ATOM 1196 C CA . ASN A 1 151 ? -1.634 5.072 14.789 1.00 92.38 151 ASN A CA 1
ATOM 1197 C C . ASN A 1 151 ? -2.455 4.020 14.055 1.00 92.38 151 ASN A C 1
ATOM 1199 O O . ASN A 1 151 ? -2.933 3.078 14.678 1.00 92.38 151 ASN A O 1
ATOM 1203 N N . LEU A 1 152 ? -2.572 4.150 12.733 1.00 94.69 152 LEU A N 1
ATOM 1204 C CA . LEU A 1 152 ? -3.314 3.208 11.901 1.00 94.69 152 LEU A CA 1
ATOM 1205 C C . LEU A 1 152 ? -2.700 1.806 11.946 1.00 94.69 152 LEU A C 1
ATOM 1207 O O . LEU A 1 152 ? -3.427 0.820 12.045 1.00 94.69 152 LEU A O 1
ATOM 1211 N N . LEU A 1 153 ? -1.368 1.700 11.905 1.00 95.44 153 LEU A N 1
ATOM 1212 C CA . LEU A 1 153 ? -0.690 0.410 12.027 1.00 95.44 153 LEU A CA 1
ATOM 1213 C C . LEU A 1 153 ? -0.849 -0.196 13.425 1.00 95.44 153 LEU A C 1
ATOM 1215 O O . LEU A 1 153 ? -1.063 -1.401 13.532 1.00 95.44 153 LEU A O 1
ATOM 1219 N N . HIS A 1 154 ? -0.788 0.614 14.485 1.00 93.25 154 HIS A N 1
ATOM 1220 C CA . HIS A 1 154 ? -1.046 0.156 15.852 1.00 93.25 154 HIS A CA 1
ATOM 1221 C C . HIS A 1 154 ? -2.495 -0.305 16.026 1.00 93.25 154 HIS A C 1
ATOM 1223 O O . HIS A 1 154 ? -2.727 -1.385 16.557 1.00 93.25 154 HIS A O 1
ATOM 1229 N N . GLU A 1 155 ? -3.470 0.460 15.532 1.00 94.00 155 GLU A N 1
ATOM 1230 C CA . GLU A 1 155 ? -4.885 0.078 15.535 1.00 94.00 155 GLU A CA 1
ATOM 1231 C C . GLU A 1 155 ? -5.098 -1.245 14.785 1.00 94.00 155 GLU A C 1
ATOM 1233 O O . GLU A 1 155 ? -5.800 -2.131 15.274 1.00 94.00 155 GLU A O 1
ATOM 1238 N N . TYR A 1 156 ? -4.445 -1.419 13.632 1.00 95.88 156 TYR A N 1
ATOM 1239 C CA . TYR A 1 156 ? -4.522 -2.648 12.844 1.00 95.88 156 TYR A CA 1
ATOM 1240 C C . TYR A 1 156 ? -3.956 -3.849 13.604 1.00 95.88 156 TYR A C 1
ATOM 1242 O O . TYR A 1 156 ? -4.623 -4.879 13.704 1.00 95.88 156 TYR A O 1
ATOM 1250 N N . VAL A 1 157 ? -2.768 -3.712 14.199 1.00 95.31 157 VAL A N 1
ATOM 1251 C CA . VAL A 1 157 ? -2.161 -4.775 15.014 1.00 95.31 157 VAL A CA 1
ATOM 1252 C C . VAL A 1 157 ? -3.016 -5.082 16.243 1.00 95.31 157 VAL A C 1
ATOM 1254 O O . VAL A 1 157 ? -3.250 -6.250 16.529 1.00 95.31 157 VAL A O 1
ATOM 1257 N N . ASN A 1 158 ? -3.550 -4.070 16.928 1.00 94.44 158 ASN A N 1
ATOM 1258 C CA . ASN A 1 158 ? -4.436 -4.271 18.077 1.00 94.44 158 ASN A CA 1
ATOM 1259 C C . ASN A 1 158 ? -5.706 -5.044 17.696 1.00 94.44 158 ASN A C 1
ATOM 1261 O O . ASN A 1 158 ? -6.223 -5.814 18.502 1.00 94.44 158 ASN A O 1
ATOM 1265 N N . ARG A 1 159 ? -6.211 -4.852 16.472 1.00 95.56 159 ARG A N 1
ATOM 1266 C CA . ARG A 1 159 ? -7.439 -5.492 15.992 1.00 95.56 159 ARG A CA 1
ATOM 1267 C C . ARG A 1 159 ? -7.229 -6.893 15.418 1.00 95.56 159 ARG A C 1
ATOM 1269 O O . ARG A 1 159 ? -8.107 -7.735 15.580 1.00 95.56 159 ARG A O 1
ATOM 1276 N N . PHE A 1 160 ? -6.117 -7.134 14.724 1.00 95.56 160 PHE A N 1
ATOM 1277 C CA . PHE A 1 160 ? -5.890 -8.369 13.959 1.00 95.56 160 PHE A CA 1
ATOM 1278 C C . PHE A 1 160 ? -4.684 -9.190 14.439 1.00 95.56 160 PHE A C 1
ATOM 1280 O O . PHE A 1 160 ? -4.438 -10.274 13.923 1.00 95.56 160 PHE A O 1
ATOM 1287 N N . GLY A 1 161 ? -3.905 -8.691 15.402 1.00 94.75 161 GLY A N 1
ATOM 1288 C CA . GLY A 1 161 ? -2.706 -9.354 15.931 1.00 94.75 161 GLY A CA 1
ATOM 1289 C C . GLY A 1 161 ? -1.517 -9.402 14.962 1.00 94.75 161 GLY A C 1
ATOM 1290 O O . GLY A 1 161 ? -0.469 -9.950 15.296 1.00 94.75 161 GLY A O 1
ATOM 1291 N N . ILE A 1 162 ? -1.652 -8.833 13.763 1.00 95.75 162 ILE A N 1
ATOM 1292 C CA . ILE A 1 162 ? -0.643 -8.844 12.701 1.00 95.75 162 ILE A CA 1
ATOM 1293 C C . ILE A 1 162 ? -0.687 -7.528 11.923 1.00 95.75 162 ILE A C 1
ATOM 1295 O O . ILE A 1 162 ? -1.711 -6.861 11.904 1.00 95.75 162 ILE A O 1
ATOM 1299 N N . LEU A 1 163 ? 0.414 -7.144 11.272 1.00 96.75 163 LEU A N 1
ATOM 1300 C CA . LEU A 1 163 ? 0.445 -6.032 10.313 1.00 96.75 163 LEU A CA 1
ATOM 1301 C C . LEU A 1 163 ? -0.237 -6.398 8.984 1.00 96.75 163 LEU A C 1
ATOM 1303 O O . LEU A 1 163 ? -0.223 -7.582 8.623 1.00 96.75 163 LEU A O 1
ATOM 1307 N N . PRO A 1 164 ? -0.693 -5.401 8.193 1.00 97.62 164 PRO A N 1
ATOM 1308 C CA . PRO A 1 164 ? -1.051 -5.621 6.794 1.00 97.62 164 PRO A CA 1
ATOM 1309 C C . PRO A 1 164 ? 0.059 -6.388 6.070 1.00 97.62 164 PRO A C 1
ATOM 1311 O O . PRO A 1 164 ? 1.244 -6.181 6.351 1.00 97.62 164 PRO A O 1
ATOM 1314 N N . VAL A 1 165 ? -0.304 -7.285 5.151 1.00 96.88 165 VAL A N 1
ATOM 1315 C CA . VAL A 1 165 ? 0.644 -8.257 4.575 1.00 96.88 165 VAL A CA 1
ATOM 1316 C C . VAL A 1 165 ? 1.904 -7.601 3.995 1.00 96.88 165 VAL A C 1
ATOM 1318 O O . VAL A 1 165 ? 3.007 -8.121 4.177 1.00 96.88 165 VAL A O 1
ATOM 1321 N N . ALA A 1 166 ? 1.771 -6.424 3.372 1.00 96.06 166 ALA A N 1
ATOM 1322 C CA . ALA A 1 166 ? 2.894 -5.709 2.779 1.00 96.06 166 ALA A CA 1
ATOM 1323 C C . ALA A 1 166 ? 3.592 -4.711 3.719 1.00 96.06 166 ALA A C 1
ATOM 1325 O O . ALA A 1 166 ? 4.634 -4.172 3.356 1.00 96.06 166 ALA A O 1
ATOM 1326 N N . ASN A 1 167 ? 3.093 -4.495 4.939 1.00 95.12 167 ASN A N 1
ATOM 1327 C CA . ASN A 1 167 ? 3.848 -3.836 6.004 1.00 95.12 167 ASN A CA 1
ATOM 1328 C C . ASN A 1 167 ? 4.667 -4.904 6.746 1.00 95.12 167 ASN A C 1
ATOM 1330 O O . ASN A 1 167 ? 4.135 -5.698 7.520 1.00 95.12 167 ASN A O 1
ATOM 1334 N N . TRP A 1 168 ? 5.975 -4.974 6.482 1.00 84.44 168 TRP A N 1
ATOM 1335 C CA . TRP A 1 168 ? 6.818 -6.049 7.031 1.00 84.44 168 TRP A CA 1
ATOM 1336 C C . TRP A 1 168 ? 7.294 -5.815 8.466 1.00 84.44 168 TRP A C 1
ATOM 1338 O O . TRP A 1 168 ? 7.535 -6.763 9.206 1.00 84.44 168 TRP A O 1
ATOM 1348 N N . GLN A 1 169 ? 7.459 -4.556 8.857 1.00 81.81 169 GLN A N 1
ATOM 1349 C CA . GLN A 1 169 ? 7.885 -4.162 10.196 1.00 81.81 169 GLN A CA 1
ATOM 1350 C C . GLN A 1 169 ? 7.104 -2.919 10.604 1.00 81.81 169 GLN A C 1
ATOM 1352 O O . GLN A 1 169 ? 6.758 -2.099 9.749 1.00 81.81 169 GLN A O 1
ATOM 1357 N N . LEU A 1 170 ? 6.842 -2.780 11.904 1.00 76.50 170 LEU A N 1
ATOM 1358 C CA . LEU A 1 170 ? 6.336 -1.524 12.440 1.00 76.50 170 LEU A CA 1
ATOM 1359 C C . LEU A 1 170 ? 7.372 -0.418 12.187 1.00 76.50 170 LEU A C 1
ATOM 1361 O O . LEU A 1 170 ? 8.579 -0.675 12.276 1.00 76.50 170 LEU A O 1
ATOM 1365 N N . PRO A 1 171 ? 6.935 0.814 11.883 1.00 70.94 171 PRO A N 1
ATOM 1366 C CA . PRO A 1 171 ? 7.837 1.951 11.868 1.00 70.94 171 PRO A CA 1
ATOM 1367 C C . PRO A 1 171 ? 8.518 2.068 13.235 1.00 70.94 171 PRO A C 1
ATOM 1369 O O . PRO A 1 171 ? 7.916 1.789 14.270 1.00 70.94 171 PRO A O 1
ATOM 1372 N N . ASN A 1 172 ? 9.790 2.470 13.244 1.00 64.62 172 ASN A N 1
ATOM 1373 C CA . ASN A 1 172 ? 10.530 2.637 14.490 1.00 64.62 172 ASN A CA 1
ATOM 1374 C C . ASN A 1 172 ? 9.863 3.726 15.353 1.00 64.62 172 ASN A C 1
ATOM 1376 O O . ASN A 1 172 ? 9.980 4.922 15.072 1.00 64.62 172 ASN A O 1
ATOM 1380 N N . ILE A 1 173 ? 9.161 3.270 16.390 1.00 54.94 173 ILE A N 1
ATOM 1381 C CA . ILE A 1 173 ? 8.345 4.069 17.308 1.00 54.94 173 ILE A CA 1
ATOM 1382 C C . ILE A 1 173 ? 9.189 5.014 18.167 1.00 54.94 173 ILE A C 1
ATOM 1384 O O . ILE A 1 173 ? 8.671 6.030 18.605 1.00 54.94 173 ILE A O 1
ATOM 1388 N N . ASN A 1 174 ? 10.499 4.776 18.321 1.00 49.12 174 ASN A N 1
ATOM 1389 C CA . ASN A 1 174 ? 11.390 5.672 19.075 1.00 49.12 174 ASN A CA 1
ATOM 1390 C C . ASN A 1 174 ? 11.603 7.038 18.389 1.00 49.12 174 ASN A C 1
ATOM 1392 O O . ASN A 1 174 ? 12.219 7.926 18.969 1.00 49.12 174 ASN A O 1
ATOM 1396 N N . ARG A 1 175 ? 11.117 7.227 17.150 1.00 49.72 175 ARG A N 1
ATOM 1397 C CA . ARG A 1 175 ? 11.033 8.548 16.494 1.00 49.72 175 ARG A CA 1
ATOM 1398 C C . ARG A 1 175 ? 9.721 9.289 16.759 1.00 49.72 175 ARG A C 1
ATOM 1400 O O . ARG A 1 175 ? 9.569 10.414 16.292 1.00 49.72 175 ARG A O 1
ATOM 1407 N N . LEU A 1 176 ? 8.765 8.663 17.434 1.00 47.75 176 LEU A N 1
ATOM 1408 C CA . LEU A 1 176 ? 7.511 9.272 17.860 1.00 47.75 176 LEU A CA 1
ATOM 1409 C C . LEU A 1 176 ? 7.667 9.540 19.353 1.00 47.75 176 LEU A C 1
ATOM 1411 O O . LEU A 1 176 ? 8.093 8.655 20.087 1.00 47.75 176 LEU A O 1
ATOM 1415 N N . ASN A 1 177 ? 7.410 10.768 19.799 1.00 39.09 177 ASN A N 1
ATOM 1416 C CA . ASN A 1 177 ? 7.572 11.132 21.202 1.00 39.09 177 ASN A CA 1
ATOM 1417 C C . ASN A 1 177 ? 6.710 10.187 22.064 1.00 39.09 177 ASN A C 1
ATOM 1419 O O . ASN A 1 177 ? 5.484 10.231 22.010 1.00 39.09 177 ASN A O 1
ATOM 1423 N N . THR A 1 178 ? 7.351 9.288 22.812 1.00 41.31 178 THR A N 1
ATOM 1424 C CA . THR A 1 178 ? 6.721 8.144 23.496 1.00 41.31 178 THR A CA 1
ATOM 1425 C C . THR A 1 178 ? 5.812 8.545 24.660 1.00 41.31 178 THR A C 1
ATOM 1427 O O . THR A 1 178 ? 5.128 7.696 25.225 1.00 41.31 178 THR A O 1
ATOM 1430 N N . ALA A 1 179 ? 5.758 9.834 25.005 1.00 37.06 179 ALA A N 1
ATOM 1431 C CA . ALA A 1 179 ? 4.905 10.365 26.063 1.00 37.06 179 ALA A CA 1
ATOM 1432 C C . ALA A 1 179 ? 3.398 10.332 25.733 1.00 37.06 179 ALA A C 1
ATOM 1434 O O . ALA A 1 179 ? 2.587 10.421 26.649 1.00 37.06 179 ALA A O 1
ATOM 1435 N N . SER A 1 180 ? 2.998 10.184 24.464 1.00 41.19 180 SER A N 1
ATOM 1436 C CA . SER A 1 180 ? 1.580 10.229 24.064 1.00 41.19 180 SER A CA 1
ATOM 1437 C C . SER A 1 180 ? 0.900 8.865 23.887 1.00 41.19 180 SER A C 1
ATOM 1439 O O . SER A 1 180 ? -0.308 8.840 23.667 1.00 41.19 180 SER A O 1
ATOM 1441 N N . TYR A 1 181 ? 1.622 7.737 23.985 1.00 47.41 181 TYR A N 1
ATOM 1442 C CA . TYR A 1 181 ? 1.107 6.445 23.491 1.00 47.41 181 TYR A CA 1
ATOM 1443 C C . TYR A 1 181 ? 0.777 5.356 24.508 1.00 47.41 181 TYR A C 1
ATOM 1445 O O . TYR A 1 181 ? 0.227 4.355 24.076 1.00 47.41 181 TYR A O 1
ATOM 1453 N N . GLY A 1 182 ? 1.036 5.503 25.811 1.00 36.91 182 GLY A N 1
ATOM 1454 C CA . GLY A 1 182 ? 0.470 4.618 26.851 1.00 36.91 182 GLY A CA 1
ATOM 1455 C C . GLY A 1 182 ? 0.637 3.092 26.677 1.00 36.91 182 GLY A C 1
ATOM 1456 O O . GLY A 1 182 ? -0.063 2.336 27.344 1.00 36.91 182 GLY A O 1
ATOM 1457 N N . ILE A 1 183 ? 1.523 2.615 25.798 1.00 43.22 183 ILE A N 1
ATOM 1458 C CA . ILE A 1 183 ? 1.652 1.195 25.442 1.00 43.22 183 ILE A CA 1
ATOM 1459 C C . ILE A 1 183 ? 3.012 0.687 25.927 1.00 43.22 183 ILE A C 1
ATOM 1461 O O . ILE A 1 183 ? 4.061 1.124 25.452 1.00 43.22 183 ILE A O 1
ATOM 1465 N N . GLY A 1 184 ? 2.982 -0.237 26.892 1.00 30.56 184 GLY A N 1
ATOM 1466 C CA . GLY A 1 184 ? 4.152 -0.988 27.353 1.00 30.56 184 GLY A CA 1
ATOM 1467 C C . GLY A 1 184 ? 4.628 -2.023 26.317 1.00 30.56 184 GLY A C 1
ATOM 1468 O O . GLY A 1 184 ? 3.860 -2.417 25.438 1.00 30.56 184 GLY A O 1
ATOM 1469 N N . PRO A 1 185 ? 5.896 -2.466 26.381 1.00 28.61 185 PRO A N 1
ATOM 1470 C CA . PRO A 1 185 ? 6.498 -3.285 25.333 1.00 28.61 185 PRO A CA 1
ATOM 1471 C C . PRO A 1 185 ? 5.970 -4.729 25.341 1.00 28.61 185 PRO A C 1
ATOM 1473 O O . PRO A 1 185 ? 5.974 -5.390 26.377 1.00 28.61 185 PRO A O 1
ATOM 1476 N N . ALA A 1 186 ? 5.586 -5.240 24.166 1.00 31.89 186 ALA A N 1
ATOM 1477 C CA . ALA A 1 186 ? 5.256 -6.650 23.953 1.00 31.89 186 ALA A CA 1
ATOM 1478 C C . ALA A 1 186 ? 6.463 -7.437 23.401 1.00 31.89 186 ALA A C 1
ATOM 1480 O O . ALA A 1 186 ? 7.189 -6.975 22.517 1.00 31.89 186 ALA A O 1
ATOM 1481 N N . SER A 1 187 ? 6.675 -8.631 23.955 1.00 29.64 187 SER A N 1
ATOM 1482 C CA . SER A 1 187 ? 7.788 -9.556 23.719 1.00 29.64 187 SER A CA 1
ATOM 1483 C C . SER A 1 187 ? 7.620 -10.417 22.451 1.00 29.64 187 SER A C 1
ATOM 1485 O O . SER A 1 187 ? 6.514 -10.704 22.003 1.00 29.64 187 SER A O 1
ATOM 1487 N N . ARG A 1 188 ? 8.755 -10.819 21.854 1.00 28.78 188 ARG A N 1
ATOM 1488 C CA . ARG A 1 188 ? 8.883 -11.612 20.610 1.00 28.78 188 ARG A CA 1
ATOM 1489 C C . ARG A 1 188 ? 8.815 -13.129 20.845 1.00 28.78 188 ARG A C 1
ATOM 1491 O O . ARG A 1 188 ? 9.449 -13.606 21.779 1.00 28.78 188 ARG A O 1
ATOM 1498 N N . SER A 1 189 ? 8.296 -13.875 19.863 1.00 30.08 189 SER A N 1
ATOM 1499 C CA . SER A 1 189 ? 8.840 -15.184 19.424 1.00 30.08 189 SER A CA 1
ATOM 1500 C C . SER A 1 189 ? 8.309 -15.559 18.019 1.00 30.08 189 SER A C 1
ATOM 1502 O O . SER A 1 189 ? 7.166 -15.250 17.707 1.00 30.08 189 SER A O 1
ATOM 1504 N N . VAL A 1 190 ? 9.163 -15.844 17.018 1.00 28.22 190 VAL A N 1
ATOM 1505 C CA . VAL A 1 190 ? 9.893 -17.076 16.587 1.00 28.22 190 VAL A CA 1
ATOM 1506 C C . VAL A 1 190 ? 9.121 -17.919 15.543 1.00 28.22 190 VAL A C 1
ATOM 1508 O O . VAL A 1 190 ? 7.922 -18.136 15.647 1.00 28.22 190 VAL A O 1
ATOM 1511 N N . SER A 1 191 ? 9.864 -18.321 14.506 1.00 28.52 191 SER A N 1
ATOM 1512 C CA . SER A 1 191 ? 9.498 -18.721 13.136 1.00 28.52 191 SER A CA 1
ATOM 1513 C C . SER A 1 191 ? 9.461 -20.244 12.867 1.00 28.52 191 SER A C 1
ATOM 1515 O O . SER A 1 191 ? 10.139 -20.992 13.563 1.00 28.52 191 SER A O 1
ATOM 1517 N N . ALA A 1 192 ? 8.826 -20.673 11.760 1.00 27.61 192 ALA A N 1
ATOM 1518 C CA . ALA A 1 192 ? 9.080 -21.923 10.994 1.00 27.61 192 ALA A CA 1
ATOM 1519 C C . ALA A 1 192 ? 8.527 -21.735 9.548 1.00 27.61 192 ALA A C 1
ATOM 1521 O O . ALA A 1 192 ? 7.412 -21.235 9.434 1.00 27.61 192 ALA A O 1
ATOM 1522 N N . LYS A 1 193 ? 9.302 -21.793 8.440 1.00 27.16 193 LYS A N 1
ATOM 1523 C CA . LYS A 1 193 ? 9.875 -22.932 7.652 1.00 27.16 193 LYS A CA 1
ATOM 1524 C C . LYS A 1 193 ? 8.796 -23.853 7.031 1.00 27.16 193 LYS A C 1
ATOM 1526 O O . LYS A 1 193 ? 8.161 -24.573 7.789 1.00 27.16 193 LYS A O 1
ATOM 1531 N N . THR A 1 194 ? 8.372 -23.622 5.775 1.00 27.97 194 THR A N 1
ATOM 1532 C CA . THR A 1 194 ? 8.863 -24.055 4.422 1.00 27.97 194 THR A CA 1
ATOM 1533 C C . THR A 1 194 ? 8.249 -25.359 3.898 1.00 27.97 194 THR A C 1
ATOM 1535 O O . THR A 1 194 ? 8.430 -26.377 4.556 1.00 27.97 194 THR A O 1
ATOM 1538 N N . GLU A 1 195 ? 7.616 -25.333 2.708 1.00 28.45 195 GLU A N 1
ATOM 1539 C CA . GLU A 1 195 ? 8.008 -26.095 1.487 1.00 28.45 195 GLU A CA 1
ATOM 1540 C C . GLU A 1 195 ? 6.956 -26.093 0.339 1.00 28.45 195 GLU A C 1
ATOM 1542 O O . GLU A 1 195 ? 5.746 -26.003 0.540 1.00 28.45 195 GLU A O 1
ATOM 1547 N N . ASP A 1 196 ? 7.496 -26.180 -0.886 1.00 31.45 196 ASP A N 1
ATOM 1548 C CA . ASP A 1 196 ? 6.976 -25.830 -2.221 1.00 31.45 196 ASP A CA 1
ATOM 1549 C C . ASP A 1 196 ? 5.973 -26.799 -2.889 1.00 31.45 196 ASP A C 1
ATOM 1551 O O . ASP A 1 196 ? 6.015 -28.004 -2.663 1.00 31.45 196 ASP A O 1
ATOM 1555 N N . SER A 1 197 ? 5.203 -26.297 -3.881 1.00 35.84 197 SER A N 1
ATOM 1556 C CA . SER A 1 197 ? 5.032 -26.965 -5.199 1.00 35.84 197 SER A CA 1
ATOM 1557 C C . SER A 1 197 ? 4.197 -26.171 -6.239 1.00 35.84 197 SER A C 1
ATOM 1559 O O . SER A 1 197 ? 2.993 -25.987 -6.093 1.00 35.84 197 SER A O 1
ATOM 1561 N N . ALA A 1 198 ? 4.866 -25.842 -7.356 1.00 30.52 198 ALA A N 1
ATOM 1562 C CA . ALA A 1 198 ? 4.421 -25.756 -8.763 1.00 30.52 198 ALA A CA 1
ATOM 1563 C C . ALA A 1 198 ? 3.273 -24.810 -9.211 1.00 30.52 198 ALA A C 1
ATOM 1565 O O . ALA A 1 198 ? 2.100 -25.170 -9.208 1.00 30.52 198 ALA A O 1
ATOM 1566 N N . CYS A 1 199 ? 3.647 -23.694 -9.864 1.00 28.44 199 CYS A N 1
ATOM 1567 C CA . CYS A 1 199 ? 2.839 -23.056 -10.915 1.00 28.44 199 CYS A CA 1
ATOM 1568 C C . CYS A 1 199 ? 3.670 -22.777 -12.188 1.00 28.44 199 CYS A C 1
ATOM 1570 O O . CYS A 1 199 ? 4.578 -21.952 -12.223 1.00 28.44 199 CYS A O 1
ATOM 1572 N N . ASN A 1 200 ? 3.299 -23.543 -13.212 1.00 35.03 200 ASN A N 1
ATOM 1573 C CA . ASN A 1 200 ? 3.392 -23.391 -14.662 1.00 35.03 200 ASN A CA 1
ATOM 1574 C C . ASN A 1 200 ? 4.719 -23.118 -15.406 1.00 35.03 200 ASN A C 1
ATOM 1576 O O . ASN A 1 200 ? 5.305 -22.036 -15.417 1.00 35.03 200 ASN A O 1
ATOM 1580 N N . LYS A 1 201 ? 5.059 -24.136 -16.206 1.00 30.05 201 LYS A N 1
ATOM 1581 C CA . LYS A 1 201 ? 5.862 -24.087 -17.427 1.00 30.05 201 LYS A CA 1
ATOM 1582 C C . LYS A 1 201 ? 5.135 -23.301 -18.531 1.00 30.05 201 LYS A C 1
ATOM 1584 O O . LYS A 1 201 ? 3.912 -23.228 -18.555 1.00 30.05 201 LYS A O 1
ATOM 1589 N N . SER A 1 202 ? 5.935 -22.924 -19.534 1.00 30.92 202 SER A N 1
ATOM 1590 C CA . SER A 1 202 ? 5.581 -22.715 -20.954 1.00 30.92 202 SER A CA 1
ATOM 1591 C C . SER A 1 202 ? 5.572 -21.262 -21.441 1.00 30.92 202 SER A C 1
ATOM 1593 O O . SER A 1 202 ? 4.559 -20.579 -21.390 1.00 30.92 202 SER A O 1
ATOM 1595 N N . ARG A 1 203 ? 6.695 -20.846 -22.045 1.00 34.00 203 ARG A N 1
ATOM 1596 C CA . ARG A 1 203 ? 6.861 -20.580 -23.498 1.00 34.00 203 ARG A CA 1
ATOM 1597 C C . ARG A 1 203 ? 8.053 -19.639 -23.717 1.00 34.00 203 ARG A C 1
ATOM 1599 O O . ARG A 1 203 ? 7.969 -18.439 -23.491 1.00 34.00 203 ARG A O 1
ATOM 1606 N N . LYS A 1 204 ? 9.174 -20.201 -24.186 1.00 34.25 204 LYS A N 1
ATOM 1607 C CA . LYS A 1 204 ? 10.285 -19.440 -24.775 1.00 34.25 204 LYS A CA 1
ATOM 1608 C C . LYS A 1 204 ? 9.944 -19.161 -26.241 1.00 34.25 204 LYS A C 1
ATOM 1610 O O . LYS A 1 204 ? 9.949 -20.086 -27.046 1.00 34.25 204 LYS A O 1
ATOM 1615 N N . GLY A 1 205 ? 9.660 -17.906 -26.573 1.00 31.22 205 GLY A N 1
ATOM 1616 C CA . GLY A 1 205 ? 9.742 -17.395 -27.941 1.00 31.22 205 GLY A CA 1
ATOM 1617 C C . GLY A 1 205 ? 11.138 -16.822 -28.159 1.00 31.22 205 GLY A C 1
ATOM 1618 O O . GLY A 1 205 ? 11.508 -15.845 -27.512 1.00 31.22 205 GLY A O 1
ATOM 1619 N N . GLY A 1 206 ? 11.939 -17.481 -28.996 1.00 32.84 206 GLY A N 1
ATOM 1620 C CA . GLY A 1 206 ? 13.286 -17.041 -29.349 1.00 32.84 206 GLY A CA 1
ATOM 1621 C C . GLY A 1 206 ? 13.278 -15.830 -30.284 1.00 32.84 206 GLY A C 1
ATOM 1622 O O . GLY A 1 206 ? 12.351 -15.645 -31.069 1.00 32.84 206 GLY A O 1
ATOM 1623 N N . ARG A 1 207 ? 14.348 -15.031 -30.229 1.00 32.16 207 ARG A N 1
ATOM 1624 C CA . ARG A 1 207 ? 14.669 -14.017 -31.241 1.00 32.16 207 ARG A CA 1
ATOM 1625 C C . ARG A 1 207 ? 16.077 -14.302 -31.788 1.00 32.16 207 ARG A C 1
ATOM 1627 O O . ARG A 1 207 ? 16.969 -14.562 -30.977 1.00 32.16 207 ARG A O 1
ATOM 1634 N N . PRO A 1 208 ? 16.297 -14.315 -33.116 1.00 37.69 208 PRO A N 1
ATOM 1635 C CA . PRO A 1 208 ? 17.560 -14.758 -33.693 1.00 37.69 208 PRO A CA 1
ATOM 1636 C C . PRO A 1 208 ? 18.647 -13.687 -33.580 1.00 37.69 208 PRO A C 1
ATOM 1638 O O . PRO A 1 208 ? 18.379 -12.490 -33.684 1.00 37.69 208 PRO A O 1
ATOM 1641 N N . LYS A 1 209 ? 19.890 -14.146 -33.399 1.00 38.03 209 LYS A N 1
ATOM 1642 C CA . LYS A 1 209 ? 21.101 -13.334 -33.530 1.00 38.03 209 LYS A CA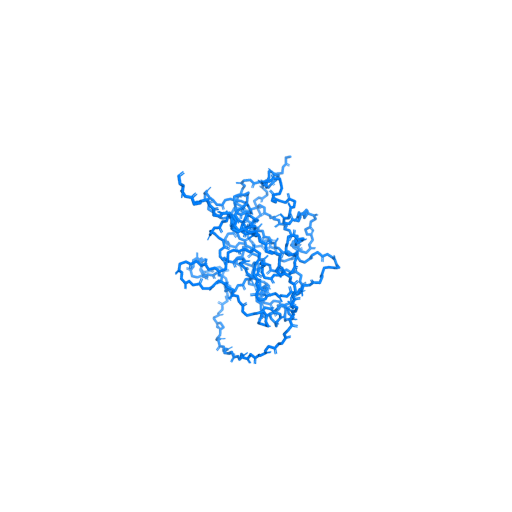 1
ATOM 1643 C C . LYS A 1 209 ? 21.413 -13.147 -35.017 1.00 38.03 209 LYS A C 1
ATOM 1645 O O . LYS A 1 209 ? 21.718 -14.119 -35.699 1.00 38.03 209 LYS A O 1
ATOM 1650 N N . GLY A 1 210 ? 21.357 -11.908 -35.498 1.00 36.38 210 GLY A N 1
ATOM 1651 C CA . GLY A 1 210 ? 21.982 -11.519 -36.759 1.00 36.38 210 GLY A CA 1
ATOM 1652 C C . GLY A 1 210 ? 23.480 -11.336 -36.538 1.00 36.38 210 GLY A C 1
ATOM 1653 O O . GLY A 1 210 ? 23.889 -10.407 -35.847 1.00 36.38 210 GLY A O 1
ATOM 1654 N N . GLY A 1 211 ? 24.284 -12.249 -37.078 1.00 36.47 211 GLY A N 1
ATOM 1655 C CA . GLY A 1 211 ? 25.716 -12.048 -37.273 1.00 36.47 211 GLY A CA 1
ATOM 1656 C C . GLY A 1 211 ? 25.944 -11.478 -38.668 1.00 36.47 211 GLY A C 1
ATOM 1657 O O . GLY A 1 211 ? 25.438 -12.035 -39.637 1.00 36.47 211 GLY A O 1
ATOM 1658 N N . SER A 1 212 ? 26.695 -10.382 -38.768 1.00 39.38 212 SER A N 1
ATOM 1659 C CA . SER A 1 212 ? 27.281 -9.941 -40.031 1.00 39.38 212 SER A CA 1
ATOM 1660 C C . SER A 1 212 ? 28.786 -10.146 -39.930 1.00 39.38 212 SER A C 1
ATOM 1662 O O . SER A 1 212 ? 29.440 -9.569 -39.061 1.00 39.38 212 SER A O 1
ATOM 1664 N N . ALA A 1 213 ? 29.293 -11.046 -40.768 1.00 44.78 213 ALA A N 1
ATOM 1665 C CA . ALA A 1 213 ? 30.705 -11.320 -40.948 1.00 44.78 213 ALA A CA 1
ATOM 1666 C C . ALA A 1 213 ? 31.244 -10.439 -42.079 1.00 44.78 213 ALA A C 1
ATOM 1668 O O . ALA A 1 213 ? 30.599 -10.273 -43.113 1.00 44.78 213 ALA A O 1
ATOM 1669 N N . ALA A 1 214 ? 32.437 -9.902 -41.853 1.00 41.12 214 ALA A N 1
ATOM 1670 C CA . ALA A 1 214 ? 33.245 -9.197 -42.831 1.00 41.12 214 ALA A CA 1
ATOM 1671 C C . ALA A 1 214 ? 33.630 -10.099 -44.014 1.00 41.12 214 ALA A C 1
ATOM 1673 O O . ALA A 1 214 ? 34.010 -11.254 -43.804 1.00 41.12 214 ALA A O 1
ATOM 1674 N N . ARG A 1 215 ? 33.614 -9.524 -45.218 1.00 50.38 215 ARG A N 1
ATOM 1675 C CA . ARG A 1 215 ? 34.596 -9.723 -46.289 1.00 50.38 215 ARG A CA 1
ATOM 1676 C C . ARG A 1 215 ? 34.705 -8.434 -47.086 1.00 50.38 215 ARG A C 1
ATOM 1678 O O . ARG A 1 215 ? 33.645 -7.803 -47.289 1.00 50.38 215 ARG A O 1
#

Secondary structure (DSSP, 8-state):
--------TTT--HHHHHT----EEHHHHHHTTTTTS-SS-EEEEEEPPTT----B-SS-SS-SEETTEE-PPPHHHHHHHHHTS-SSEEEEEEE-BTTB-HHHHHHHHHHHHTT--SS-GGGGGGGGBTTGGG-EEEEEE-TTHHHHHHHHHHHHHHHHSS--TT--S---GGGS-GGG---PPPPP---------------------------

pLDDT: mean 78.55, std 24.48, range [27.16, 98.38]

Sequence (215 aa):
MLIAMDRDPGQVTLCNIYKHEQWSTVVALYNSNCAHVPVEKGVYFVVVPKDFEVQFSAKTAAIEEHGGHLLLYPAEELARRFQASDKKILYIGKASGENNRLRQRLSQLVRYAYGEGHNHLGGRALWQICNAHQLLIGYLSCEQSQQVEANLLHEYVNRFGILPVANWQLPNINRLNTASYGIGPASRSVSAKTEDSACNKSRKGGRPKGGSAAR

Foldseek 3Di:
DDPLPQDDLVPQEVVCVVPDDDKDFLLRCQVCLVPVWDFFWWKKWWWADPPHDWAFAPDFLADQDDPHDGLDDDRVLLVVQCVLAPVTTQDMDTQADPCRHGSNVSSQVSCRSNHNHDPPSQQRRCRRTDVSRGIIMDIHGHNVRVSNSLNHQVNRCVVRVHGRSSRPDRDPCVVPPPPPPPDDDDDDDDDDDDDDDDDDDDDDDDDDDDDDDDD